Protein AF-A0A838DSL5-F1 (afdb_monomer_lite)

Sequence (353 aa):
MRLSRDEIRARLLTQAETVIDDILAWEAGQSKLSLVEAEDAALPVWHKFGEQTAQLLIDQREEQPVVELEPWDEARPPEVEADAAIEIIDLPQHSQSHTPALLSTLGTFFSPNWRTRRLVIAAGIVLLALLVVVASVPETRSRAACIFLPATPTPSDLQSTGSTQAISSVIVVEGTPAPGELPGVWTTANGTRVFLYGGTLAPAPHNCVAQSRLGTFDAPTFPAGIGKDPLWITGFSGSQAALISPGPHQRIEGYGWAFSITLVVKKGFPGPFFLTGMSQDASTLLWFDNLAPASGKTNTLVLDPNYTSIQPQKSDQQWQAWKVTVYVRSAGCYSLTANWPGGQWDAVFAAGS

Secondary structure (DSSP, 8-state):
-PPPHHHHHHHHHHHHHHHHHHHHHHHHT-S---HHHHHHHHHHHHHHHHHHHHHHHHHHHHTS-----------------S------------------TTSSTTTTS----HHHHHHHHHHHHHHHHHHHHHHH-HHHHHHHHHHHS--PPPPPP------------------PPPTTPPTTEEE-TTS-EEE---PPPPPPPS--TTPPBPBP-S-TTS--BEEETTEEEE--BTTBTEEE--S-PPEETTTEEEEEEEEEEETT--S-EEEEEEETTS--B-EEE-SSTTS-EESEEEE-TT-TTS--SEE-SSEEEEEEEEEESSSEEEEEEEEETTEEEEEEEEEE-

Foldseek 3Di:
DADDPVNLVVVLVVLVVVLVVQLVVVVVVDDDDDPVVSCVVSVVSVVVSVVVNVVVVVVNVVPPPPPPPPPPPPDDDDDDDDDDDPDDDDDDDDDDDDDPPPVVVVPPPDDDDPVVVVVVVVVVVVVVVVVVVCVVDPVNVVVVVVVPDPPDPDDDDDDDDDDDDDDDPPVPPPDPDDVPDDPQWDQPPVRDTDRQPQDAFAAWDPDADQFDFFDDDPDPPDDTADDDPFKTKDQADDRTGEFEDPDRAGADPPFGGKTKMKIKGWPPDQKKKKKAKAAPVRPGTKWKDELQPPPGIDRIHIDDVPDPRRAFPDDDPTIGMDMMIITDHHWHKMKMKMDIVPDIDIHIYTYTD

pLDDT: mean 78.5, std 18.9, range [34.22, 98.56]

Structure (mmCIF, N/CA/C/O backbone):
data_AF-A0A838DSL5-F1
#
_entry.id   AF-A0A838DSL5-F1
#
loop_
_atom_site.group_PDB
_atom_site.id
_atom_site.type_symbol
_atom_site.label_atom_id
_atom_site.label_alt_id
_atom_site.label_comp_id
_atom_site.label_asym_id
_atom_site.label_entity_id
_atom_site.label_seq_id
_atom_site.pdbx_PDB_ins_code
_atom_site.Cartn_x
_atom_site.Cartn_y
_atom_site.Cartn_z
_atom_site.occupancy
_atom_site.B_iso_or_equiv
_atom_site.auth_seq_id
_atom_site.auth_comp_id
_atom_site.auth_asym_id
_atom_site.auth_atom_id
_atom_site.pdbx_PDB_model_num
ATOM 1 N N . MET A 1 1 ? -40.038 27.862 5.489 1.00 68.88 1 MET A N 1
ATOM 2 C CA . MET A 1 1 ? -41.221 26.995 5.730 1.00 68.88 1 MET A CA 1
ATOM 3 C C . MET A 1 1 ? -40.717 25.599 5.441 1.00 68.88 1 MET A C 1
ATOM 5 O O . MET A 1 1 ? -40.312 25.369 4.309 1.00 68.88 1 MET A O 1
ATO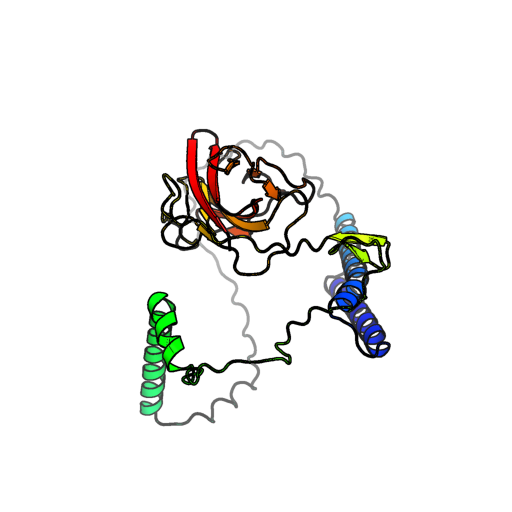M 9 N N . ARG A 1 2 ? -40.652 24.716 6.444 1.00 79.62 2 ARG A N 1
ATOM 10 C CA . ARG A 1 2 ? -39.971 23.429 6.267 1.00 79.62 2 ARG A CA 1
ATOM 11 C C . ARG A 1 2 ? -40.660 22.607 5.191 1.00 79.62 2 ARG A C 1
ATOM 13 O O . ARG A 1 2 ? -41.841 22.296 5.332 1.00 79.62 2 ARG A O 1
ATOM 20 N N . LEU A 1 3 ? -39.899 22.236 4.166 1.00 86.81 3 LEU A N 1
ATOM 21 C CA . LEU A 1 3 ? -40.341 21.245 3.197 1.00 86.81 3 LEU A CA 1
ATOM 22 C C . LEU A 1 3 ? -40.574 19.927 3.933 1.00 86.81 3 LEU A C 1
ATOM 24 O O . LEU A 1 3 ? -39.709 19.437 4.668 1.00 86.81 3 LEU A O 1
ATOM 28 N N . SER A 1 4 ? -41.760 19.368 3.747 1.00 91.94 4 SER A N 1
ATOM 29 C CA . SER A 1 4 ? -42.092 18.033 4.212 1.00 91.94 4 SER A CA 1
ATOM 30 C C . SER A 1 4 ? -41.183 17.003 3.542 1.00 91.94 4 SER A C 1
ATOM 32 O O . SER A 1 4 ? -40.666 17.194 2.438 1.00 91.94 4 SER A O 1
ATOM 34 N N . ARG A 1 5 ? -40.996 15.861 4.206 1.00 86.81 5 ARG A N 1
ATOM 35 C CA . ARG A 1 5 ? -40.211 14.745 3.665 1.00 86.81 5 ARG A CA 1
ATOM 36 C C . ARG A 1 5 ? -40.695 14.315 2.273 1.00 86.81 5 ARG A C 1
ATOM 38 O O . ARG A 1 5 ? -39.876 13.940 1.435 1.00 86.81 5 ARG A O 1
ATOM 45 N N . ASP A 1 6 ? -42.001 14.386 2.036 1.00 91.62 6 ASP A N 1
ATOM 46 C CA . ASP A 1 6 ? -42.604 14.012 0.760 1.00 91.62 6 ASP A CA 1
ATOM 47 C C . ASP A 1 6 ? -42.311 15.042 -0.338 1.00 91.62 6 ASP A C 1
ATOM 49 O O . ASP A 1 6 ? -42.008 14.650 -1.463 1.00 91.62 6 ASP A O 1
ATOM 53 N N . GLU A 1 7 ? -42.277 16.338 -0.015 1.00 90.62 7 GLU A N 1
ATOM 54 C CA . GLU A 1 7 ? -41.860 17.389 -0.955 1.00 90.62 7 GLU A CA 1
ATOM 55 C C . GLU A 1 7 ? -40.378 17.272 -1.328 1.00 90.62 7 GLU A C 1
ATOM 57 O O . GLU A 1 7 ? -40.023 17.414 -2.498 1.00 90.62 7 GLU A O 1
ATOM 62 N N . ILE A 1 8 ? -39.508 16.947 -0.364 1.00 84.38 8 ILE A N 1
ATOM 63 C CA . ILE A 1 8 ? -38.083 16.686 -0.633 1.00 84.38 8 ILE A CA 1
ATOM 64 C C . ILE A 1 8 ? -37.938 15.490 -1.573 1.00 84.38 8 ILE A C 1
ATOM 66 O O . ILE A 1 8 ? -37.210 15.553 -2.563 1.00 84.38 8 ILE A O 1
ATOM 70 N N . ARG A 1 9 ? -38.656 14.400 -1.282 1.00 88.31 9 ARG A N 1
ATOM 71 C CA . ARG A 1 9 ? -38.632 13.194 -2.109 1.00 88.31 9 ARG A CA 1
ATOM 72 C C . ARG A 1 9 ? -39.122 13.481 -3.526 1.00 88.31 9 ARG A C 1
ATOM 74 O O . ARG A 1 9 ? -38.470 13.053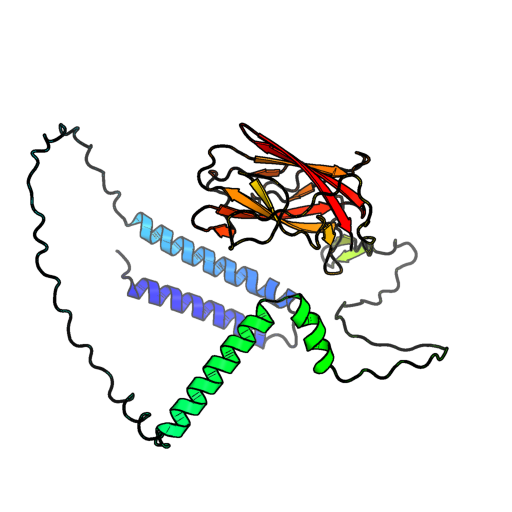 -4.472 1.00 88.31 9 ARG A O 1
ATOM 81 N N . ALA A 1 10 ? -40.234 14.199 -3.670 1.00 91.75 10 ALA A N 1
ATOM 82 C CA . ALA A 1 10 ? -40.772 14.575 -4.972 1.00 91.75 10 ALA A CA 1
ATOM 83 C C . ALA A 1 10 ? -39.764 15.418 -5.767 1.00 91.75 10 ALA A C 1
ATOM 85 O O . ALA A 1 10 ? -39.511 15.132 -6.932 1.00 91.75 10 ALA A O 1
ATOM 86 N N . ARG A 1 11 ? -39.111 16.388 -5.117 1.00 89.81 11 ARG A N 1
ATOM 87 C CA . ARG A 1 11 ? -38.129 17.268 -5.763 1.00 89.81 11 ARG A CA 1
ATOM 88 C C . ARG A 1 11 ? -36.881 16.521 -6.238 1.00 89.81 11 ARG A C 1
ATOM 90 O O . ARG A 1 11 ? -36.425 16.766 -7.351 1.00 89.81 11 ARG A O 1
ATOM 97 N N . LEU A 1 12 ? -36.370 15.587 -5.433 1.00 84.50 12 LEU A N 1
ATOM 98 C CA . LEU A 1 12 ? -35.243 14.730 -5.821 1.00 84.50 12 LEU A CA 1
ATOM 99 C C . LEU A 1 12 ? -35.604 13.801 -6.986 1.00 84.50 12 LEU A C 1
ATOM 101 O O . LEU A 1 12 ? -34.778 13.586 -7.869 1.00 84.50 12 LEU A O 1
ATOM 105 N N . LEU A 1 13 ? -36.831 13.272 -7.011 1.00 89.00 13 LEU A N 1
ATOM 106 C CA . LEU A 1 13 ? -37.300 12.432 -8.115 1.00 89.00 13 LEU A CA 1
ATOM 107 C C . LEU A 1 13 ? -37.406 13.225 -9.419 1.00 89.00 13 LEU A C 1
ATOM 109 O O . LEU A 1 13 ? -36.871 12.778 -10.425 1.00 89.00 13 LEU A O 1
ATOM 113 N N . THR A 1 14 ? -37.985 14.427 -9.393 1.00 91.75 14 THR A N 1
ATOM 114 C CA . THR A 1 14 ? -38.052 15.300 -10.578 1.00 91.75 14 THR A CA 1
ATOM 115 C C . THR A 1 14 ? -36.661 15.681 -11.097 1.00 91.75 14 THR A C 1
ATOM 117 O O . THR A 1 14 ? -36.434 15.727 -12.305 1.00 91.75 14 THR A O 1
ATOM 120 N N . GLN A 1 15 ? -35.698 15.927 -10.203 1.00 83.94 15 GLN A N 1
ATOM 121 C CA . GLN A 1 15 ? -34.306 16.174 -10.599 1.00 83.94 15 GLN A CA 1
ATOM 122 C C . GLN A 1 15 ? -33.655 14.944 -11.238 1.00 83.94 15 GLN A C 1
ATOM 124 O O . GLN A 1 15 ? -32.976 15.080 -12.253 1.00 83.94 15 GLN A O 1
ATOM 129 N N . ALA A 1 16 ? -33.877 13.754 -10.678 1.00 81.50 16 ALA A N 1
ATOM 130 C CA . ALA A 1 16 ? -33.369 12.511 -11.248 1.00 81.50 16 ALA A CA 1
ATOM 131 C C . ALA A 1 16 ? -33.991 12.217 -12.624 1.00 81.50 16 ALA A C 1
ATOM 133 O O . ALA A 1 16 ? -33.268 11.840 -13.540 1.00 81.50 16 ALA A O 1
ATOM 134 N N . GLU A 1 17 ? -35.295 12.448 -12.794 1.00 90.75 17 GLU A N 1
ATOM 135 C CA . GLU A 1 17 ? -35.983 12.335 -14.089 1.00 90.75 17 GLU A CA 1
ATOM 136 C C . GLU A 1 17 ? -35.376 13.280 -15.132 1.00 90.75 17 GLU A C 1
ATOM 138 O O . GLU A 1 17 ? -35.075 12.847 -16.236 1.00 90.75 17 GLU A O 1
ATOM 143 N N . THR A 1 18 ? -35.077 14.529 -14.757 1.00 86.62 18 THR A N 1
ATOM 144 C CA . THR A 1 18 ? -34.455 15.504 -15.673 1.00 86.62 18 THR A CA 1
ATOM 145 C C . THR A 1 18 ? -33.065 15.043 -16.130 1.00 86.62 18 THR A C 1
ATOM 147 O O . THR A 1 18 ? -32.724 15.154 -17.302 1.00 86.62 18 THR A O 1
ATOM 150 N N . VAL A 1 19 ? -32.265 14.484 -15.216 1.00 78.00 19 VAL A N 1
ATOM 151 C CA . VAL A 1 19 ? -30.946 13.906 -15.530 1.00 78.00 19 VAL A CA 1
ATOM 152 C C . VAL A 1 19 ? -31.067 12.711 -16.475 1.00 78.00 19 VAL A C 1
ATOM 154 O O . VAL A 1 19 ? -30.269 12.576 -17.400 1.00 78.00 19 VAL A O 1
ATOM 157 N N . ILE A 1 20 ? -32.057 11.846 -16.252 1.00 82.06 20 ILE A N 1
ATOM 158 C CA . ILE A 1 20 ? -32.324 10.693 -17.118 1.00 82.06 20 ILE A CA 1
ATOM 159 C C . ILE A 1 20 ? -32.733 11.166 -18.517 1.00 82.06 20 ILE A C 1
ATOM 161 O O . ILE A 1 20 ? -32.186 10.667 -19.498 1.00 82.06 20 ILE A O 1
ATOM 165 N N . ASP A 1 21 ? -33.624 12.152 -18.618 1.00 86.88 21 ASP A N 1
ATOM 166 C CA . ASP A 1 21 ? -34.065 12.712 -19.898 1.00 86.88 21 ASP A CA 1
ATOM 167 C C . ASP A 1 21 ? -32.914 13.383 -20.662 1.00 86.88 21 ASP A C 1
ATOM 169 O O . ASP A 1 21 ? -32.791 13.181 -21.870 1.00 86.88 21 ASP A O 1
ATOM 173 N N . ASP A 1 22 ? -32.028 14.112 -19.974 1.00 79.94 22 ASP A N 1
ATOM 174 C CA . ASP A 1 22 ? -30.832 14.717 -20.577 1.00 79.94 22 ASP A CA 1
ATOM 175 C C . ASP A 1 22 ? -29.887 13.644 -21.157 1.00 79.94 22 ASP A C 1
ATOM 177 O O . ASP A 1 22 ? -29.374 13.798 -22.269 1.00 79.94 22 ASP A O 1
ATOM 181 N N . ILE A 1 23 ? -29.688 12.527 -20.442 1.00 78.50 23 ILE A N 1
ATOM 182 C CA . ILE A 1 23 ? -28.868 11.394 -20.908 1.00 78.50 23 ILE A CA 1
ATOM 183 C C . ILE A 1 23 ? -29.517 10.715 -22.120 1.00 78.50 23 ILE A C 1
ATOM 185 O O . ILE A 1 23 ? -28.832 10.437 -23.105 1.00 78.50 23 ILE A O 1
ATOM 189 N N . LEU A 1 24 ? -30.830 10.474 -22.078 1.00 83.88 24 LEU A N 1
ATOM 190 C CA . LEU A 1 24 ? -31.568 9.834 -23.171 1.00 83.88 24 LEU A CA 1
ATOM 191 C C . LEU A 1 24 ? -31.624 10.720 -24.424 1.00 83.88 24 LEU A C 1
ATOM 193 O O . LEU A 1 24 ? -31.472 10.227 -25.542 1.00 83.88 24 LEU A O 1
ATOM 197 N N . ALA A 1 25 ? -31.810 12.032 -24.259 1.00 83.19 25 ALA A N 1
ATOM 198 C CA . ALA A 1 25 ? -31.784 12.994 -25.359 1.00 83.19 25 ALA A CA 1
ATOM 199 C C . ALA A 1 25 ? -30.395 13.074 -26.005 1.00 83.19 25 ALA A C 1
ATOM 201 O O . ALA A 1 25 ? -30.283 13.163 -27.231 1.00 83.19 25 ALA A O 1
ATOM 202 N N . TRP A 1 26 ? -29.338 13.007 -25.193 1.00 80.81 26 TRP A N 1
ATOM 203 C CA . TRP A 1 26 ? -27.964 12.932 -25.675 1.00 80.81 26 TRP A CA 1
ATOM 204 C C . TRP A 1 26 ? -27.687 11.626 -26.438 1.00 80.81 26 TRP A C 1
ATOM 206 O O . TRP A 1 26 ? -27.137 11.677 -27.541 1.00 80.81 26 TRP A O 1
ATOM 216 N N . GLU A 1 27 ? -28.127 10.474 -25.916 1.00 82.62 27 GLU A N 1
ATOM 217 C CA . GLU A 1 27 ? -27.977 9.161 -26.566 1.00 82.62 27 GLU A CA 1
ATOM 218 C C . GLU A 1 27 ? -28.685 9.120 -27.930 1.00 82.62 27 GLU A C 1
ATOM 220 O O . GLU A 1 27 ? -28.107 8.677 -28.925 1.00 82.62 27 GLU A O 1
ATOM 225 N N . ALA A 1 28 ? -29.908 9.651 -28.013 1.00 85.38 28 ALA A N 1
ATOM 226 C CA . ALA A 1 28 ? -30.695 9.680 -29.246 1.00 85.38 28 ALA A CA 1
ATOM 227 C C . ALA A 1 28 ? -30.042 10.501 -30.378 1.00 85.38 28 ALA A C 1
ATOM 229 O O . ALA A 1 28 ? -30.352 10.290 -31.553 1.00 85.38 28 ALA A O 1
ATOM 230 N N . GLY A 1 29 ? -29.143 11.431 -30.044 1.00 81.38 29 GLY A N 1
ATOM 231 C CA . GLY A 1 29 ? -28.447 12.288 -31.004 1.00 81.38 29 GLY A CA 1
ATOM 232 C C . GLY A 1 29 ? -27.171 11.692 -31.604 1.00 81.38 29 GLY A C 1
ATOM 233 O O . GLY A 1 29 ? -26.580 12.321 -32.483 1.00 81.38 29 GLY A O 1
ATOM 234 N N . GLN A 1 30 ? -26.707 10.523 -31.148 1.00 81.31 30 GLN A N 1
ATOM 235 C CA . GLN A 1 30 ? -25.354 10.042 -31.443 1.00 81.31 30 GLN A CA 1
ATOM 236 C C . GLN A 1 30 ? -25.338 8.600 -31.973 1.00 81.31 30 GLN A C 1
ATOM 238 O O . GLN A 1 30 ? -25.887 7.679 -31.381 1.00 81.31 30 GLN A O 1
ATOM 243 N N . SER A 1 31 ? -24.670 8.372 -33.110 1.00 65.12 31 SER A N 1
ATOM 244 C CA . SER A 1 31 ? -24.758 7.101 -33.851 1.00 65.12 31 SER A CA 1
ATOM 245 C C . SER A 1 31 ? -23.784 5.993 -33.416 1.00 65.12 31 SER A C 1
ATOM 247 O O . SER A 1 31 ? -23.852 4.901 -33.980 1.00 65.12 31 SER A O 1
ATOM 249 N N . LYS A 1 32 ? -22.878 6.245 -32.461 1.00 63.78 32 LYS A N 1
ATOM 250 C CA . LYS A 1 32 ? -22.029 5.263 -31.745 1.00 63.78 32 LYS A CA 1
ATOM 251 C C . LYS A 1 32 ? -20.979 6.029 -30.941 1.00 63.78 32 LYS A C 1
ATOM 253 O O . LYS A 1 32 ? -20.077 6.597 -31.548 1.00 63.78 32 LYS A O 1
ATOM 258 N N . LEU A 1 33 ? -21.070 6.006 -29.615 1.00 68.50 33 LEU A N 1
ATOM 259 C CA . LEU A 1 33 ? -20.023 6.541 -28.743 1.00 68.50 33 LEU A CA 1
ATOM 260 C C . LEU A 1 33 ? -19.170 5.437 -28.142 1.00 68.50 33 LEU A C 1
ATOM 262 O O . LEU A 1 33 ? -19.638 4.326 -27.876 1.00 68.50 33 LEU A O 1
ATOM 266 N N . SER A 1 34 ? -17.906 5.773 -27.914 1.00 78.62 34 SER A N 1
ATOM 267 C CA . SER A 1 34 ? -17.039 4.996 -27.041 1.00 78.62 34 SER A CA 1
ATOM 268 C C . SER A 1 34 ? -17.436 5.200 -25.572 1.00 78.62 34 SER A C 1
ATOM 270 O O . SER A 1 34 ? -17.996 6.228 -25.198 1.00 78.62 34 SER A O 1
ATOM 272 N N . LEU A 1 35 ? -17.129 4.217 -24.720 1.00 71.75 35 LEU A N 1
ATOM 273 C CA . LEU A 1 35 ? -17.419 4.274 -23.280 1.00 71.75 35 LEU A CA 1
ATOM 274 C C . LEU A 1 35 ? -16.835 5.534 -22.613 1.00 71.75 35 LEU A C 1
ATOM 276 O O . LEU A 1 35 ? -17.476 6.119 -21.751 1.00 71.75 35 LEU A O 1
ATOM 280 N N . VAL A 1 36 ? -15.650 5.966 -23.052 1.00 72.88 36 VAL A N 1
ATOM 281 C CA . VAL A 1 36 ? -14.949 7.137 -22.501 1.00 72.88 36 VAL A CA 1
ATOM 282 C C . VAL A 1 36 ? -15.708 8.429 -22.798 1.00 72.88 36 VAL A C 1
ATOM 284 O O . VAL A 1 36 ? -15.878 9.260 -21.917 1.00 72.88 36 VAL A O 1
ATOM 287 N N . GLU A 1 37 ? -16.228 8.585 -24.014 1.00 74.75 37 GLU A N 1
ATOM 288 C CA . GLU A 1 37 ? -17.005 9.774 -24.374 1.00 74.75 37 GLU A CA 1
ATOM 289 C C . GLU A 1 37 ? -18.374 9.799 -23.675 1.00 74.75 37 GLU A C 1
ATOM 291 O O . GLU A 1 37 ? -18.901 10.872 -23.390 1.00 74.75 37 GLU A O 1
ATOM 296 N N . ALA A 1 38 ? -18.939 8.626 -23.362 1.00 72.75 38 ALA A N 1
ATOM 297 C CA . ALA A 1 38 ? -20.142 8.526 -22.539 1.00 72.75 38 ALA A CA 1
ATOM 298 C C . ALA A 1 38 ? -19.881 8.907 -21.076 1.00 72.75 38 ALA A C 1
ATOM 300 O O . ALA A 1 38 ? -20.696 9.604 -20.474 1.00 72.75 38 ALA A O 1
ATOM 301 N N . GLU A 1 39 ? -18.741 8.504 -20.512 1.00 76.94 39 GLU A N 1
ATOM 302 C CA . GLU A 1 39 ? -18.329 8.925 -19.169 1.00 76.94 39 GLU A CA 1
ATOM 303 C C . GLU A 1 39 ? -18.078 10.438 -19.105 1.00 76.94 39 GLU A C 1
ATOM 305 O O . GLU A 1 39 ? -18.619 11.105 -18.219 1.00 76.94 39 GLU A O 1
ATOM 310 N N . ASP A 1 40 ? -17.354 10.996 -20.079 1.00 80.56 40 ASP A N 1
ATOM 311 C CA . ASP A 1 40 ? -17.085 12.437 -20.167 1.00 80.56 40 ASP A CA 1
ATOM 312 C C . ASP A 1 40 ? -18.369 13.261 -20.353 1.00 80.56 40 ASP A C 1
ATOM 314 O O . ASP A 1 40 ? -18.487 14.354 -19.799 1.00 80.56 40 ASP A O 1
ATOM 318 N N . ALA A 1 41 ? -19.360 12.743 -21.086 1.00 74.50 41 ALA A N 1
ATOM 319 C CA . ALA A 1 41 ? -20.655 13.403 -21.252 1.00 74.50 41 ALA A CA 1
ATOM 320 C C . ALA A 1 41 ? -21.554 13.290 -20.009 1.00 74.50 41 ALA A C 1
ATOM 322 O O . ALA A 1 41 ? -22.318 14.211 -19.715 1.00 74.50 41 ALA A O 1
ATOM 323 N N . ALA A 1 42 ? -21.462 12.190 -19.255 1.00 78.12 42 ALA A N 1
ATOM 324 C CA . ALA A 1 42 ? -22.252 11.984 -18.044 1.00 78.12 42 ALA A CA 1
ATOM 325 C C . ALA A 1 42 ? -21.717 12.791 -16.848 1.00 78.12 42 ALA A C 1
ATOM 327 O O . ALA A 1 42 ? -22.498 13.234 -16.001 1.00 78.12 42 ALA A O 1
ATOM 328 N N . LEU A 1 43 ? -20.399 13.005 -16.762 1.00 83.62 43 LEU A N 1
ATOM 329 C CA . LEU A 1 43 ? -19.743 13.643 -15.613 1.00 83.62 43 LEU A CA 1
ATOM 330 C C . LEU A 1 43 ? -20.331 15.024 -15.232 1.00 83.62 43 LEU A C 1
ATOM 332 O O . LEU A 1 43 ? -20.613 15.238 -14.048 1.00 83.62 43 LEU A O 1
ATOM 336 N N . PRO A 1 44 ? -20.578 15.960 -16.175 1.00 81.94 44 PRO A N 1
ATOM 337 C CA . PRO A 1 44 ? -21.151 17.270 -15.858 1.00 81.94 44 PRO A CA 1
ATOM 338 C C . PRO A 1 44 ? -22.584 17.173 -15.322 1.00 81.94 44 PRO A C 1
ATOM 340 O O . PRO A 1 44 ? -22.973 17.945 -14.443 1.00 81.94 44 PRO A O 1
ATOM 343 N N . VAL A 1 45 ? -23.361 16.208 -15.824 1.00 78.25 45 VAL A N 1
ATOM 344 C CA . VAL A 1 45 ? -24.747 15.969 -15.401 1.00 78.25 45 VAL A CA 1
ATOM 345 C C . VAL A 1 45 ? -24.775 15.473 -13.953 1.00 78.25 45 VAL A C 1
ATOM 347 O O . VAL A 1 45 ? -25.516 16.008 -13.125 1.00 78.25 45 VAL A O 1
ATOM 350 N N . TRP A 1 46 ? -23.892 14.530 -13.610 1.00 82.12 46 TRP A N 1
ATOM 351 C CA . TRP A 1 46 ? -23.723 14.050 -12.236 1.00 82.12 46 TRP A CA 1
ATOM 352 C C . TRP A 1 46 ? -23.262 15.149 -11.278 1.00 82.12 46 TRP A C 1
ATOM 354 O O . TRP A 1 46 ? -23.792 15.255 -10.170 1.00 82.12 46 TRP A O 1
ATOM 364 N N . HIS A 1 47 ? -22.318 15.995 -11.699 1.00 84.69 47 HIS A N 1
ATOM 365 C CA . HIS A 1 47 ? -21.843 17.111 -10.880 1.00 84.69 47 HIS A CA 1
ATOM 366 C C . HIS A 1 47 ? -22.981 18.085 -10.550 1.00 84.69 47 HIS A C 1
ATOM 368 O O . HIS A 1 47 ? -23.180 18.442 -9.389 1.00 84.69 47 HIS A O 1
ATOM 374 N N . LYS A 1 48 ? -23.783 18.451 -11.557 1.00 83.44 48 LYS A N 1
ATOM 375 C CA . LYS A 1 48 ? -24.944 19.334 -11.392 1.00 83.44 48 LYS A CA 1
ATOM 376 C C . LYS A 1 48 ? -25.989 18.740 -10.443 1.00 83.44 48 LYS A C 1
ATOM 378 O O . LYS A 1 48 ? -26.521 19.456 -9.598 1.00 83.44 48 LYS A O 1
ATOM 383 N N . PHE A 1 49 ? -26.263 17.438 -10.541 1.00 85.12 49 PHE A N 1
ATOM 384 C CA . PHE A 1 49 ? -27.173 16.747 -9.623 1.00 85.12 49 PHE A CA 1
ATOM 385 C C . PHE A 1 49 ? -26.655 16.749 -8.175 1.00 85.12 49 PHE A C 1
ATOM 387 O O . PHE A 1 49 ? -27.408 17.032 -7.237 1.00 85.12 49 PHE A O 1
ATOM 394 N N . GLY A 1 50 ? -25.359 16.479 -7.989 1.00 83.62 50 GLY A N 1
ATOM 395 C CA . GLY A 1 50 ? -24.709 16.507 -6.679 1.00 83.62 50 GLY A CA 1
ATOM 396 C C . GLY A 1 50 ? -24.763 17.888 -6.025 1.00 83.62 50 GLY A C 1
ATOM 397 O O . GLY A 1 50 ? -25.145 17.999 -4.861 1.00 83.62 50 GLY A O 1
ATOM 398 N N . GLU A 1 51 ? -24.459 18.942 -6.784 1.00 89.06 51 GLU A N 1
ATOM 399 C CA . GLU A 1 51 ? -24.503 20.333 -6.319 1.00 89.06 51 GLU A CA 1
ATOM 400 C C . GLU A 1 51 ? -25.916 20.746 -5.883 1.00 89.06 51 GLU A C 1
ATOM 402 O O . GLU A 1 51 ? -26.105 21.281 -4.790 1.00 89.06 51 GLU A O 1
ATOM 407 N N . GLN A 1 52 ? -26.935 20.418 -6.681 1.00 86.50 52 GLN A N 1
ATOM 408 C CA . GLN A 1 52 ? -28.328 20.725 -6.343 1.00 86.50 52 GLN A CA 1
ATOM 409 C C . GLN A 1 52 ? -28.822 19.966 -5.105 1.00 86.50 52 GLN A C 1
ATOM 411 O O . GLN A 1 52 ? -29.558 20.525 -4.290 1.00 86.50 52 GLN A O 1
ATOM 416 N N . THR A 1 53 ? -28.405 18.709 -4.943 1.00 85.56 53 THR A N 1
ATOM 417 C CA . THR A 1 53 ? -28.735 17.908 -3.755 1.00 85.56 53 THR A CA 1
ATOM 418 C C . THR A 1 53 ? -28.064 18.483 -2.509 1.00 85.56 53 THR A C 1
ATOM 420 O O . THR A 1 53 ? -28.699 18.598 -1.461 1.00 85.56 53 THR A O 1
ATOM 423 N N . ALA A 1 54 ? -26.794 18.884 -2.617 1.00 85.06 54 ALA A N 1
ATOM 424 C CA . ALA A 1 54 ? -26.060 19.511 -1.524 1.00 85.06 54 ALA A CA 1
ATOM 425 C C . ALA A 1 54 ? -26.709 20.833 -1.093 1.00 85.06 54 ALA A C 1
ATOM 427 O O . ALA A 1 54 ? -26.918 21.038 0.102 1.00 85.06 54 ALA A O 1
ATOM 428 N N . GLN A 1 55 ? -27.106 21.682 -2.047 1.00 89.44 55 GLN A N 1
ATOM 429 C CA . GLN A 1 55 ? -27.794 22.938 -1.744 1.00 89.44 55 GLN A CA 1
ATOM 430 C C . GLN A 1 55 ? -29.120 22.697 -1.012 1.00 89.44 55 GLN A C 1
ATOM 432 O O . GLN A 1 55 ? -29.386 23.340 -0.003 1.00 89.44 55 GLN A O 1
ATOM 437 N N . LEU A 1 56 ? -29.911 21.708 -1.445 1.00 87.62 56 LEU A N 1
ATOM 438 C CA . LEU A 1 56 ? -31.170 21.357 -0.780 1.00 87.62 56 LEU A CA 1
ATOM 439 C C . LEU A 1 56 ? -30.957 20.944 0.687 1.00 87.62 56 LEU A C 1
ATOM 441 O O . LEU A 1 56 ? -31.772 21.272 1.550 1.00 87.62 56 LEU A O 1
ATOM 445 N N . LEU A 1 57 ? -29.863 20.237 0.983 1.00 83.38 57 LEU A N 1
ATOM 446 C CA . LEU A 1 57 ? -29.507 19.841 2.348 1.00 83.38 57 LEU A CA 1
ATOM 447 C C . LEU A 1 57 ? -28.995 21.015 3.195 1.00 83.38 57 LEU A C 1
ATOM 449 O O . LEU A 1 57 ? -29.250 21.045 4.399 1.00 83.38 57 LEU A O 1
ATOM 453 N N . ILE A 1 58 ? -28.292 21.974 2.588 1.00 86.50 58 ILE A N 1
ATOM 454 C CA . ILE A 1 58 ? -27.855 23.206 3.260 1.00 86.50 58 ILE A CA 1
ATOM 455 C C . ILE A 1 58 ? -29.075 24.051 3.636 1.00 86.50 58 ILE A C 1
ATOM 457 O O . ILE A 1 58 ? -29.228 24.390 4.809 1.00 86.50 58 ILE A O 1
ATOM 461 N N . ASP A 1 59 ? -29.989 24.278 2.691 1.00 86.50 59 ASP A N 1
ATOM 462 C CA . ASP A 1 59 ? -31.221 25.045 2.916 1.00 86.50 59 ASP A CA 1
ATOM 463 C C . ASP A 1 59 ? -32.079 24.413 4.035 1.00 86.50 59 ASP A C 1
ATOM 465 O O . ASP A 1 59 ? -32.665 25.107 4.864 1.00 86.50 59 ASP A O 1
ATOM 469 N N . GLN A 1 60 ? -32.109 23.076 4.123 1.00 83.62 60 GLN A N 1
ATOM 470 C CA . GLN A 1 60 ? -32.766 22.343 5.217 1.00 83.62 60 GLN A CA 1
ATOM 471 C C . GLN A 1 60 ? -32.105 22.566 6.583 1.00 83.62 60 GLN A C 1
ATOM 473 O O . GLN A 1 60 ? -32.787 22.550 7.613 1.00 83.62 60 GLN A O 1
ATOM 478 N N . ARG A 1 61 ? -30.778 22.718 6.611 1.00 82.88 61 ARG A N 1
ATOM 479 C CA . ARG A 1 61 ? -30.004 22.864 7.846 1.00 82.88 61 ARG A CA 1
ATOM 480 C C . ARG A 1 61 ? -30.128 24.268 8.428 1.00 82.88 61 ARG A C 1
ATOM 482 O O . ARG A 1 61 ? -30.218 24.390 9.645 1.00 82.88 61 ARG A O 1
ATOM 489 N N . GLU A 1 62 ? -30.171 25.299 7.589 1.00 81.38 62 GLU A N 1
ATOM 490 C CA . GLU A 1 62 ? -30.326 26.692 8.036 1.00 81.38 62 GLU A CA 1
ATOM 491 C C . GLU A 1 62 ? -31.703 26.967 8.669 1.00 81.38 62 GLU A C 1
ATOM 493 O O . GLU A 1 62 ? -31.827 27.831 9.532 1.00 81.38 62 GLU A O 1
ATOM 498 N N . GLU A 1 63 ? -32.732 26.181 8.330 1.00 75.00 63 GLU A N 1
ATOM 499 C CA . GLU A 1 63 ? -34.058 26.257 8.966 1.00 75.00 63 GLU A CA 1
ATOM 500 C C . GLU A 1 63 ? -34.185 25.445 10.277 1.00 75.00 63 GLU A C 1
ATOM 502 O O . GLU A 1 63 ? -35.266 25.382 10.892 1.00 75.00 63 GLU A O 1
ATOM 507 N N . GLN A 1 64 ? -33.116 24.788 10.736 1.00 65.00 64 GLN A N 1
ATOM 508 C CA . GLN A 1 64 ? -33.079 24.271 12.100 1.00 65.00 64 GLN A CA 1
ATOM 509 C C . GLN A 1 64 ? -32.671 25.416 13.028 1.00 65.00 64 GLN A C 1
ATOM 511 O O . GLN A 1 64 ? -31.539 25.889 12.923 1.00 65.00 64 GLN A O 1
ATOM 516 N N . PRO A 1 65 ? -33.560 25.883 13.932 1.00 63.72 65 PRO A N 1
ATOM 517 C CA . PRO A 1 65 ? -33.132 26.820 14.951 1.00 63.72 65 PRO A CA 1
ATOM 518 C C . PRO A 1 65 ? -31.984 26.146 15.687 1.00 63.72 65 PRO A C 1
ATOM 520 O O . PRO A 1 65 ? -32.108 24.986 16.096 1.00 63.72 65 PRO A O 1
ATOM 523 N N . VAL A 1 66 ? -30.860 26.854 15.788 1.00 64.19 66 VAL A N 1
ATOM 524 C CA . VAL A 1 66 ? -29.785 26.480 16.698 1.00 64.19 66 VAL A CA 1
ATOM 525 C C . VAL A 1 66 ? -30.479 26.270 18.031 1.00 64.19 66 VAL A C 1
ATOM 527 O O . VAL A 1 66 ? -31.043 27.213 18.583 1.00 64.19 66 VAL A O 1
ATOM 530 N N . VAL A 1 67 ? -30.553 25.015 18.474 1.00 64.56 67 VAL A N 1
ATOM 531 C CA . VAL A 1 67 ? -30.985 24.704 19.829 1.00 64.56 67 VAL A CA 1
ATOM 532 C C . VAL A 1 67 ? -29.935 25.386 20.681 1.00 64.56 67 VAL A C 1
ATOM 534 O O . VAL A 1 67 ? -28.803 24.911 20.763 1.00 64.56 67 VAL A O 1
ATOM 537 N N . GLU A 1 68 ? -30.276 26.575 21.171 1.00 59.31 68 GLU A N 1
ATOM 538 C CA . GLU A 1 68 ? -29.514 27.291 22.172 1.00 59.31 68 GLU A CA 1
ATOM 539 C C . GLU A 1 68 ? -29.470 26.328 23.348 1.00 59.31 68 GLU A C 1
ATOM 541 O O . GLU A 1 68 ? -30.465 26.105 24.036 1.00 59.31 68 GLU A O 1
ATOM 546 N N . LEU A 1 69 ? -28.358 25.596 23.429 1.00 58.69 69 LEU A N 1
ATOM 547 C CA . LEU A 1 69 ? -28.090 24.687 24.519 1.00 58.69 69 LEU A CA 1
ATOM 548 C C . LEU A 1 69 ? -28.121 25.574 25.750 1.00 58.69 69 LEU A C 1
ATOM 550 O O . LEU A 1 69 ? -27.222 26.403 25.918 1.00 58.69 69 LEU A O 1
ATOM 554 N N . GLU A 1 70 ? -29.185 25.449 26.548 1.00 62.19 70 GLU A N 1
ATOM 555 C CA . GLU A 1 70 ? -29.226 26.111 27.839 1.00 62.19 70 GLU A CA 1
ATOM 556 C C . GLU A 1 70 ? -27.904 25.801 28.553 1.00 62.19 70 GLU A C 1
ATOM 558 O O . GLU A 1 70 ? -27.418 24.661 28.467 1.00 62.19 70 GLU A O 1
ATOM 563 N N . PRO A 1 71 ? -27.277 26.815 29.178 1.00 60.41 71 PRO A N 1
ATOM 564 C CA . PRO A 1 71 ? -26.054 26.628 29.932 1.00 60.41 71 PRO A CA 1
ATOM 565 C C . PRO A 1 71 ? -26.252 25.429 30.845 1.00 60.41 71 PRO A C 1
ATOM 567 O O . PRO A 1 71 ? -27.218 25.384 31.603 1.00 60.41 71 PRO A O 1
ATOM 570 N N . TRP A 1 72 ? -25.381 24.432 30.711 1.00 57.91 72 TRP A N 1
ATOM 571 C CA . TRP A 1 72 ? -25.389 23.278 31.591 1.00 57.91 72 TRP A CA 1
ATOM 572 C C . TRP A 1 72 ? -25.101 23.789 32.998 1.00 57.91 72 TRP A C 1
ATOM 574 O O . TRP A 1 72 ? -23.942 23.965 33.371 1.00 57.91 72 TRP A O 1
ATOM 584 N N . ASP A 1 73 ? -26.160 24.082 33.750 1.00 54.16 73 ASP A N 1
ATOM 585 C CA . ASP A 1 73 ? -26.064 24.321 35.175 1.00 54.16 73 ASP A CA 1
ATOM 586 C C . ASP A 1 73 ? -25.442 23.067 35.773 1.00 54.16 73 ASP A C 1
ATOM 588 O O . ASP A 1 73 ? -25.927 21.945 35.602 1.00 54.16 73 ASP A O 1
ATOM 592 N N . GLU A 1 74 ? -24.304 23.287 36.416 1.00 58.38 74 GLU A N 1
ATOM 593 C CA . GLU A 1 74 ? -23.426 22.305 37.025 1.00 58.38 74 GLU A CA 1
ATOM 594 C C . GLU A 1 74 ? -24.146 21.679 38.231 1.00 58.38 74 GLU A C 1
ATOM 596 O O . GLU A 1 74 ? -23.898 21.973 39.402 1.00 58.38 74 GLU A O 1
ATOM 601 N N . ALA A 1 75 ? -25.144 20.851 37.931 1.00 56.41 75 ALA A N 1
ATOM 602 C CA . ALA A 1 75 ? -25.964 20.165 38.901 1.00 56.41 75 ALA A CA 1
ATOM 603 C C . ALA A 1 75 ? -25.152 19.012 39.488 1.00 56.41 75 ALA A C 1
ATOM 605 O O . ALA A 1 75 ? -24.972 17.954 38.887 1.00 56.41 75 ALA A O 1
ATOM 606 N N . ARG A 1 76 ? -24.632 19.302 40.683 1.00 57.56 76 ARG A N 1
ATOM 607 C CA . ARG A 1 76 ? -24.343 18.412 41.814 1.00 57.56 76 ARG A CA 1
ATOM 608 C C . ARG A 1 76 ? -24.636 16.921 41.526 1.00 57.56 76 ARG A C 1
ATOM 610 O O . ARG A 1 76 ? -25.795 16.583 41.282 1.00 57.56 76 ARG A O 1
ATOM 617 N N . PRO A 1 77 ? -23.635 16.024 41.618 1.00 54.78 77 PRO A N 1
ATOM 618 C CA . PRO A 1 77 ? -23.848 14.601 41.379 1.00 54.78 77 PRO A CA 1
ATOM 619 C C . PRO A 1 77 ? -24.920 14.066 42.343 1.00 54.78 77 PRO A C 1
ATOM 621 O O . PRO A 1 77 ? -24.800 14.298 43.550 1.00 54.78 77 PRO A O 1
ATOM 624 N N . PRO A 1 78 ? -25.972 13.390 41.847 1.00 53.97 78 PRO A N 1
ATOM 625 C CA . PRO A 1 78 ? -26.930 12.735 42.719 1.00 53.97 78 PRO A CA 1
ATOM 626 C C . PRO A 1 78 ? -26.230 11.584 43.448 1.00 53.97 78 PRO A C 1
ATOM 628 O O . PRO A 1 78 ? -25.576 10.745 42.826 1.00 53.97 78 PRO A O 1
ATOM 631 N N . GLU A 1 79 ? -26.356 11.566 44.775 1.00 58.00 79 GLU A N 1
ATOM 632 C CA . GLU A 1 79 ? -26.073 10.388 45.589 1.00 58.00 79 GLU A CA 1
ATOM 633 C C . GLU A 1 79 ? -26.913 9.225 45.055 1.00 58.00 79 GLU A C 1
ATOM 635 O O . GLU A 1 79 ? -28.143 9.263 45.054 1.00 58.00 79 GLU A O 1
ATOM 640 N N . VAL A 1 80 ? -26.225 8.211 44.538 1.00 51.78 80 VAL A N 1
ATOM 641 C CA . VAL A 1 80 ? -26.837 6.980 44.051 1.00 51.78 80 VAL A CA 1
ATOM 642 C C . VAL A 1 80 ? -27.132 6.110 45.269 1.00 51.78 80 VAL A C 1
ATOM 644 O O . VAL A 1 80 ? -26.271 5.355 45.723 1.00 51.78 80 VAL A O 1
ATOM 647 N N . GLU A 1 81 ? -28.344 6.225 45.811 1.00 50.91 81 GLU A N 1
ATOM 648 C CA . GLU A 1 81 ? -28.926 5.146 46.606 1.00 50.91 81 GLU A CA 1
ATOM 649 C C . GLU A 1 81 ? -29.206 3.962 45.675 1.00 50.91 81 GLU A C 1
ATOM 651 O O . GLU A 1 81 ? -29.944 4.049 44.690 1.00 50.91 81 GLU A O 1
ATOM 656 N N . ALA A 1 82 ? -28.533 2.855 45.974 1.00 57.50 82 ALA A N 1
ATOM 657 C CA . ALA A 1 82 ? -28.821 1.554 45.413 1.00 57.50 82 ALA A CA 1
ATOM 658 C C . ALA A 1 82 ? -30.213 1.120 45.879 1.00 57.50 82 ALA A C 1
ATOM 660 O O . ALA A 1 82 ? -30.433 1.015 47.080 1.00 57.50 82 ALA A O 1
ATOM 661 N N . ASP A 1 83 ? -31.127 0.936 44.925 1.00 58.25 83 ASP A N 1
ATOM 662 C CA . ASP A 1 83 ? -32.176 -0.095 44.886 1.00 58.25 83 ASP A CA 1
ATOM 663 C C . ASP A 1 83 ? -33.355 0.404 44.042 1.00 58.25 83 ASP A C 1
ATOM 665 O O . ASP A 1 83 ? -34.349 0.930 44.535 1.00 58.25 83 ASP A O 1
ATOM 669 N N . ALA A 1 84 ? -33.264 0.208 42.728 1.00 50.22 84 ALA A N 1
ATOM 670 C CA . ALA A 1 84 ? -34.427 0.283 41.856 1.00 50.22 84 ALA A CA 1
ATOM 671 C C . ALA A 1 84 ? -34.412 -0.921 40.916 1.00 50.22 84 ALA A C 1
ATOM 673 O O . ALA A 1 84 ? -33.684 -0.969 39.923 1.00 50.22 84 ALA A O 1
ATOM 674 N N . ALA A 1 85 ? -35.216 -1.922 41.268 1.00 49.56 85 ALA A N 1
ATOM 675 C CA . ALA A 1 85 ? -35.623 -2.978 40.364 1.00 49.56 85 ALA A CA 1
ATOM 676 C C . ALA A 1 85 ? -36.339 -2.337 39.165 1.00 49.56 85 ALA A C 1
ATOM 678 O O . ALA A 1 85 ? -37.421 -1.770 39.300 1.00 49.56 85 ALA A O 1
ATOM 679 N N . ILE A 1 86 ? -35.704 -2.396 37.996 1.00 47.72 86 ILE A N 1
ATOM 680 C CA . ILE A 1 86 ? -36.296 -1.961 36.732 1.00 47.72 86 ILE A CA 1
ATOM 681 C C . ILE A 1 86 ? -37.333 -3.016 36.335 1.00 47.72 86 ILE A C 1
ATOM 683 O O . ILE A 1 86 ? -36.998 -4.074 35.802 1.00 47.72 86 ILE A O 1
ATOM 687 N N . GLU A 1 87 ? -38.595 -2.733 36.638 1.00 44.88 87 GLU A N 1
ATOM 688 C CA . GLU A 1 87 ? -39.749 -3.473 36.139 1.00 44.88 87 GLU A CA 1
ATOM 689 C C . GLU A 1 87 ? -40.032 -3.005 34.700 1.00 44.88 87 GLU A C 1
ATOM 691 O O . GLU A 1 87 ? -40.352 -1.844 34.444 1.00 44.88 87 GLU A O 1
ATOM 696 N N . ILE A 1 88 ? -39.816 -3.902 33.735 1.00 42.53 88 ILE A N 1
ATOM 697 C CA . ILE A 1 88 ? -40.004 -3.649 32.302 1.00 42.53 88 ILE A CA 1
ATOM 698 C C . ILE A 1 88 ? -41.511 -3.673 32.015 1.00 42.53 88 ILE A C 1
ATOM 700 O O . ILE A 1 88 ? -42.104 -4.743 31.889 1.00 42.53 88 ILE A O 1
ATOM 704 N N . ILE A 1 89 ? -42.121 -2.491 31.929 1.00 47.34 89 ILE A N 1
ATOM 705 C CA . ILE A 1 89 ? -43.535 -2.303 31.582 1.00 47.34 89 ILE A CA 1
ATOM 706 C C . ILE A 1 89 ? -43.705 -2.215 30.056 1.00 47.34 89 ILE A C 1
ATOM 708 O O . ILE A 1 89 ? -43.066 -1.405 29.388 1.00 47.34 89 ILE A O 1
ATOM 712 N N . ASP A 1 90 ? -44.593 -3.079 29.559 1.00 47.28 90 ASP A N 1
ATOM 713 C CA . ASP A 1 90 ? -45.408 -3.029 28.338 1.00 47.28 90 ASP A CA 1
ATOM 714 C C . ASP A 1 90 ? -44.800 -2.505 27.024 1.00 47.28 90 ASP A C 1
ATOM 716 O O . ASP A 1 90 ? -44.757 -1.313 26.717 1.00 47.28 90 ASP A O 1
ATOM 720 N N . LEU A 1 91 ? -44.495 -3.465 26.146 1.00 50.41 91 LEU A N 1
ATOM 721 C CA . LEU A 1 91 ? -44.376 -3.257 24.704 1.00 50.41 91 LEU A CA 1
ATOM 722 C C . LEU A 1 91 ? -45.776 -3.091 24.076 1.00 50.41 91 LEU A C 1
ATOM 724 O O . LEU A 1 91 ? -46.634 -3.957 24.273 1.00 50.41 91 LEU A O 1
ATOM 728 N N . PRO A 1 92 ? -46.025 -2.054 23.255 1.00 50.94 92 PRO A N 1
ATOM 729 C CA . PRO A 1 92 ? -47.290 -1.920 22.544 1.00 50.94 92 PRO A CA 1
ATOM 730 C C . PRO A 1 92 ? -47.463 -3.040 21.507 1.00 50.94 92 PRO A C 1
ATOM 732 O O . PRO A 1 92 ? -46.614 -3.256 20.639 1.00 50.94 92 PRO A O 1
ATOM 735 N N . GLN A 1 93 ? -48.605 -3.730 21.572 1.00 47.19 93 GLN A N 1
ATOM 736 C CA . GLN A 1 93 ? -49.066 -4.667 20.548 1.00 47.19 93 GLN A CA 1
ATOM 737 C C . GLN A 1 93 ? -49.327 -3.913 19.237 1.00 47.19 93 GLN A C 1
ATOM 739 O O . GLN A 1 93 ? -50.362 -3.269 19.060 1.00 47.19 93 GLN A O 1
ATOM 744 N N . HIS A 1 94 ? -48.379 -3.985 18.303 1.00 41.88 94 HIS A N 1
ATOM 745 C CA . HIS A 1 94 ? -48.559 -3.447 16.961 1.00 41.88 94 HIS A CA 1
ATOM 746 C C . HIS A 1 94 ? -49.399 -4.409 16.108 1.00 41.88 94 HIS A C 1
ATOM 748 O O . HIS A 1 94 ? -48.965 -5.497 15.732 1.00 41.88 94 HIS A O 1
ATOM 754 N N . SER A 1 95 ? -50.650 -3.991 15.915 1.00 41.03 95 SER A N 1
ATOM 755 C CA . SER A 1 95 ? -51.481 -4.110 14.712 1.00 41.03 95 SER A CA 1
ATOM 756 C C . SER A 1 95 ? -51.116 -5.188 13.682 1.00 41.03 95 SER A C 1
ATOM 758 O O . SER A 1 95 ? -50.109 -5.144 12.979 1.00 41.03 95 SER A O 1
ATOM 760 N N . GLN A 1 96 ? -52.076 -6.100 13.522 1.00 45.66 96 GLN A N 1
ATOM 761 C CA . GLN A 1 96 ? -52.238 -7.031 12.413 1.00 45.66 96 GLN A CA 1
ATOM 762 C C . GLN A 1 96 ? -51.996 -6.344 11.060 1.00 45.66 96 GLN A C 1
ATOM 764 O O . GLN A 1 96 ? -52.784 -5.512 10.612 1.00 45.66 96 GLN A O 1
ATOM 769 N N . SER A 1 97 ? -50.912 -6.725 10.389 1.00 42.12 97 SER A N 1
ATOM 770 C CA . SER A 1 97 ? -50.698 -6.405 8.987 1.00 42.12 97 SER A CA 1
ATOM 771 C C . SER A 1 97 ? -51.582 -7.313 8.132 1.00 42.12 97 SER A C 1
ATOM 773 O O . SER A 1 97 ? -51.489 -8.542 8.162 1.00 42.12 97 SER A O 1
ATOM 775 N N . HIS A 1 98 ? -52.475 -6.689 7.367 1.00 42.44 98 HIS A N 1
ATOM 776 C CA . HIS A 1 98 ? -53.231 -7.345 6.312 1.00 42.44 98 HIS A CA 1
ATOM 777 C C . HIS A 1 98 ? -52.250 -7.943 5.301 1.00 42.44 98 HIS A C 1
ATOM 779 O O . HIS A 1 98 ? -51.606 -7.232 4.531 1.00 42.44 98 HIS A O 1
ATOM 785 N N . THR A 1 99 ? -52.127 -9.266 5.317 1.00 46.53 99 THR A N 1
ATOM 786 C CA . THR A 1 99 ? -51.428 -10.005 4.272 1.00 46.53 99 THR A CA 1
ATOM 787 C C . THR A 1 99 ? -52.303 -9.994 3.014 1.00 46.53 99 THR A C 1
ATOM 789 O O . THR A 1 99 ? -53.472 -10.382 3.074 1.00 46.53 99 THR A O 1
ATOM 792 N N . PRO A 1 100 ? -51.794 -9.524 1.862 1.00 52.12 100 PRO A N 1
ATOM 793 C CA . PRO A 1 100 ? -52.561 -9.538 0.627 1.00 52.12 100 PRO A CA 1
ATOM 794 C C . PRO A 1 100 ? -52.799 -10.985 0.182 1.00 52.12 100 PRO A C 1
ATOM 796 O O . PRO A 1 100 ? -51.869 -11.787 0.075 1.00 52.12 100 PRO A O 1
ATOM 799 N N . ALA A 1 101 ? -54.058 -11.301 -0.127 1.00 51.97 101 ALA A N 1
ATOM 800 C CA . ALA A 1 101 ? -54.564 -12.613 -0.542 1.00 51.97 101 ALA A CA 1
ATOM 801 C C . ALA A 1 101 ? -53.966 -13.168 -1.860 1.00 51.97 101 ALA A C 1
ATOM 803 O O . ALA A 1 101 ? -54.435 -14.180 -2.371 1.00 51.97 101 ALA A O 1
ATOM 804 N N . LEU A 1 102 ? -52.926 -12.539 -2.412 1.00 50.06 102 LEU A N 1
ATOM 805 C CA . LEU A 1 102 ? -52.255 -12.953 -3.647 1.00 50.06 102 LEU A CA 1
ATOM 806 C C . LEU A 1 102 ? -51.105 -13.951 -3.436 1.00 50.06 102 LEU A C 1
ATOM 808 O O . LEU A 1 102 ? -50.599 -14.497 -4.411 1.00 50.06 102 LEU A O 1
ATOM 812 N N . LEU A 1 103 ? -50.707 -14.238 -2.190 1.00 47.75 103 LEU A N 1
ATOM 813 C CA . LEU A 1 103 ? -49.664 -15.235 -1.897 1.00 47.75 103 LEU A CA 1
ATOM 814 C C . LEU A 1 103 ? -50.197 -16.657 -1.641 1.00 47.75 103 LEU A C 1
ATOM 816 O O . LEU A 1 103 ? -49.407 -17.598 -1.589 1.00 47.75 103 LEU A O 1
ATOM 820 N N . SER A 1 104 ? -51.514 -16.858 -1.524 1.00 49.62 104 SER A N 1
ATOM 821 C CA . SER A 1 104 ? -52.098 -18.192 -1.297 1.00 49.62 104 SER A CA 1
ATOM 822 C C . SER A 1 104 ? -52.325 -18.999 -2.584 1.00 49.62 104 SER A C 1
ATOM 824 O O . SER A 1 104 ? -52.422 -20.224 -2.528 1.00 49.62 104 SER A O 1
ATOM 826 N N . THR A 1 105 ? -52.338 -18.359 -3.756 1.00 51.19 105 THR A N 1
ATOM 827 C CA . THR A 1 105 ? -52.594 -19.012 -5.055 1.00 51.19 105 THR A CA 1
ATOM 828 C C . THR A 1 105 ? -51.368 -19.660 -5.703 1.00 51.19 105 THR A C 1
ATOM 830 O O . THR A 1 105 ? -51.522 -20.442 -6.636 1.00 51.19 105 THR A O 1
ATOM 833 N N . LEU A 1 106 ? -50.159 -19.430 -5.182 1.00 51.25 106 LEU A N 1
ATOM 834 C CA . LEU A 1 106 ? -48.939 -20.132 -5.618 1.00 51.25 106 LEU A CA 1
ATOM 835 C C . LEU A 1 106 ? -48.675 -21.438 -4.842 1.00 51.25 106 LEU A C 1
ATOM 837 O O . LEU A 1 106 ? -47.792 -22.210 -5.213 1.00 51.25 106 LEU A O 1
ATOM 841 N N . GLY A 1 107 ? -49.452 -21.722 -3.789 1.00 50.38 107 GLY A N 1
ATOM 842 C CA . GLY A 1 107 ? -49.271 -22.898 -2.930 1.00 50.38 107 GLY A CA 1
ATOM 843 C C . GLY A 1 107 ? -49.829 -24.216 -3.481 1.00 50.38 107 GLY A C 1
ATOM 844 O O . GLY A 1 107 ? -49.513 -25.277 -2.947 1.00 50.38 107 GLY A O 1
ATOM 845 N N . THR A 1 108 ? -50.638 -24.189 -4.543 1.00 51.66 108 THR A N 1
ATOM 846 C CA . THR A 1 108 ? -51.362 -25.379 -5.034 1.00 51.66 108 THR A CA 1
ATOM 847 C C . THR A 1 108 ? -50.656 -26.135 -6.160 1.00 51.66 108 THR A C 1
ATOM 849 O O . THR A 1 108 ? -51.035 -27.266 -6.453 1.00 51.66 108 THR A O 1
ATOM 852 N N . PHE A 1 109 ? -49.584 -25.588 -6.742 1.00 50.22 109 PHE A N 1
ATOM 853 C CA . PHE A 1 109 ? -48.841 -26.252 -7.825 1.00 50.22 109 PHE A CA 1
ATOM 854 C C . PHE A 1 109 ? -47.734 -27.212 -7.357 1.00 50.22 109 PHE A C 1
ATOM 856 O O . PHE A 1 109 ? -47.109 -27.875 -8.181 1.00 50.22 109 PHE A O 1
ATOM 863 N N . PHE A 1 110 ? -47.514 -27.361 -6.046 1.00 51.62 110 PHE A N 1
ATOM 864 C CA . PHE A 1 110 ? -46.460 -28.226 -5.504 1.00 51.62 110 PHE A CA 1
ATOM 865 C C . PHE A 1 110 ? -47.021 -29.357 -4.635 1.00 51.62 110 PHE A C 1
ATOM 867 O O . PHE A 1 110 ? -46.699 -29.481 -3.455 1.00 51.62 110 PHE A O 1
ATOM 874 N N . SER A 1 111 ? -47.815 -30.232 -5.255 1.00 56.16 111 SER A N 1
ATOM 875 C CA . SER A 1 111 ? -48.099 -31.573 -4.733 1.00 56.16 111 SER A CA 1
ATOM 876 C C . SER A 1 111 ? -47.288 -32.641 -5.483 1.00 56.16 111 SER A C 1
ATOM 878 O O . SER A 1 111 ? -47.778 -33.246 -6.437 1.00 56.16 111 SER A O 1
ATOM 880 N N . PRO A 1 112 ? -46.037 -32.901 -5.061 1.00 57.22 112 PRO A N 1
ATOM 881 C CA . PRO A 1 112 ? -45.432 -34.208 -5.261 1.00 57.22 112 PRO A CA 1
ATOM 882 C C . PRO A 1 112 ? -45.011 -34.836 -3.924 1.00 57.22 112 PRO A C 1
ATOM 884 O O . PRO A 1 112 ? -44.545 -34.167 -3.002 1.00 57.22 112 PRO A O 1
ATOM 887 N N . ASN A 1 113 ? -45.195 -36.156 -3.847 1.00 69.69 113 ASN A N 1
ATOM 888 C CA . ASN A 1 113 ? -44.909 -37.053 -2.724 1.00 69.69 113 ASN A CA 1
ATOM 889 C C . ASN A 1 113 ? -43.824 -36.549 -1.753 1.00 69.69 113 ASN A C 1
ATOM 891 O O . ASN A 1 113 ? -42.650 -36.468 -2.096 1.00 69.69 113 ASN A O 1
ATOM 895 N N . TRP A 1 114 ? -44.192 -36.324 -0.489 1.00 72.75 114 TRP A N 1
ATOM 896 C CA . TRP A 1 114 ? -43.318 -35.860 0.606 1.00 72.75 114 TRP A CA 1
ATOM 897 C C . TRP A 1 114 ? -41.944 -36.563 0.694 1.00 72.75 114 TRP A C 1
ATOM 899 O O . TRP A 1 114 ? -40.951 -35.974 1.127 1.00 72.75 114 TRP A O 1
ATOM 909 N N . ARG A 1 115 ? -41.866 -37.823 0.250 1.00 76.94 115 ARG A N 1
ATOM 910 C CA . ARG A 1 115 ? -40.624 -38.606 0.189 1.00 76.94 115 ARG A CA 1
ATOM 911 C C . ARG A 1 115 ? -39.632 -38.100 -0.867 1.00 76.94 115 ARG A C 1
ATOM 913 O O . ARG A 1 115 ? -38.440 -38.060 -0.576 1.00 76.94 115 ARG A O 1
ATOM 920 N N . THR A 1 116 ? -40.083 -37.666 -2.046 1.00 82.25 116 THR A N 1
ATOM 921 C CA . THR A 1 116 ? -39.184 -37.127 -3.084 1.00 82.25 116 THR A CA 1
ATOM 922 C C . THR A 1 116 ? -38.653 -35.754 -2.690 1.00 82.25 116 THR A C 1
ATOM 924 O O . THR A 1 116 ? -37.472 -35.483 -2.880 1.00 82.25 116 THR A O 1
ATOM 927 N N . ARG A 1 117 ? -39.466 -34.924 -2.021 1.00 78.94 117 ARG A N 1
ATOM 928 C CA . ARG A 1 117 ? -39.025 -33.616 -1.508 1.00 78.94 117 ARG A CA 1
ATOM 929 C C . ARG A 1 117 ? -37.876 -33.737 -0.504 1.00 78.94 117 ARG A C 1
ATOM 931 O O . ARG A 1 117 ? -36.919 -32.975 -0.586 1.00 78.94 117 ARG A O 1
ATOM 938 N N . ARG A 1 118 ? -37.927 -34.717 0.407 1.00 87.81 118 ARG A N 1
ATOM 939 C CA . ARG A 1 118 ? -36.825 -34.967 1.356 1.00 87.81 118 ARG A CA 1
ATOM 940 C C . ARG A 1 118 ? -35.537 -35.398 0.655 1.00 87.81 118 ARG A C 1
ATOM 942 O O . ARG A 1 118 ? -34.471 -34.938 1.047 1.00 87.81 118 ARG A O 1
ATOM 949 N N . LEU A 1 119 ? -35.638 -36.223 -0.388 1.00 91.00 119 LEU A N 1
ATOM 950 C CA . LEU A 1 119 ? -34.475 -36.642 -1.175 1.00 91.00 119 LEU A CA 1
ATOM 951 C C . LEU A 1 119 ? -33.857 -35.479 -1.956 1.00 91.00 119 LEU A C 1
ATOM 953 O O . LEU A 1 119 ? -32.642 -35.330 -1.937 1.00 91.00 119 LEU A O 1
ATOM 957 N N . VAL A 1 120 ? -34.673 -34.623 -2.578 1.00 86.56 120 VAL A N 1
ATOM 958 C CA . VAL A 1 120 ? -34.179 -33.449 -3.319 1.00 86.56 120 VAL A CA 1
ATOM 959 C C . VAL A 1 120 ? -33.507 -32.444 -2.382 1.00 86.56 120 VAL A C 1
ATOM 961 O O . VAL A 1 120 ? -32.432 -31.946 -2.699 1.00 86.56 120 VAL A O 1
ATOM 964 N N . ILE A 1 121 ? -3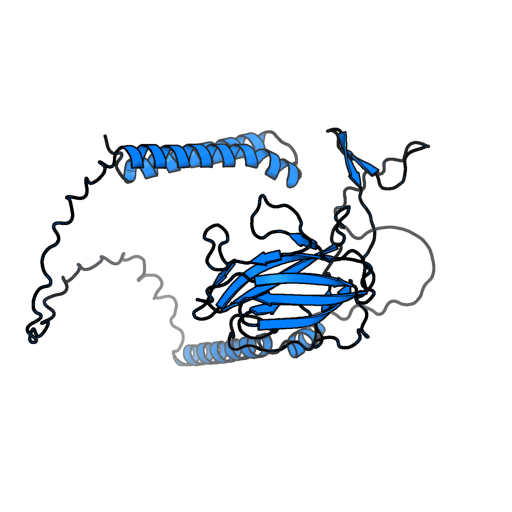4.087 -32.183 -1.205 1.00 88.75 121 ILE A N 1
ATOM 965 C CA . ILE A 1 121 ? -33.482 -31.282 -0.212 1.00 88.75 121 ILE A CA 1
ATOM 966 C C . ILE A 1 121 ? -32.162 -31.861 0.310 1.00 88.75 121 ILE A C 1
ATOM 968 O O . ILE A 1 121 ? -31.167 -31.144 0.361 1.00 88.75 121 ILE A O 1
ATOM 972 N N . ALA A 1 122 ? -32.120 -33.153 0.650 1.00 94.12 122 ALA A N 1
ATOM 973 C CA . ALA A 1 122 ? -30.892 -33.798 1.111 1.00 94.12 122 ALA A CA 1
ATOM 974 C C . ALA A 1 122 ? -29.799 -33.781 0.030 1.00 94.12 122 ALA A C 1
ATOM 976 O O . ALA A 1 122 ? -28.664 -33.411 0.319 1.00 94.12 122 ALA A O 1
ATOM 977 N N . ALA A 1 123 ? -30.144 -34.103 -1.221 1.00 94.12 123 ALA A N 1
ATOM 978 C CA . ALA A 1 123 ? -29.216 -34.036 -2.347 1.00 94.12 123 ALA A CA 1
ATOM 979 C C . ALA A 1 123 ? -28.708 -32.605 -2.588 1.00 94.12 123 ALA A C 1
ATOM 981 O O . ALA A 1 123 ? -27.517 -32.413 -2.818 1.00 94.12 123 ALA A O 1
ATOM 982 N N . GLY A 1 124 ? -29.582 -31.599 -2.470 1.00 94.31 124 GLY A N 1
ATOM 983 C CA . GLY A 1 124 ? -29.213 -30.189 -2.587 1.00 94.31 124 GLY A CA 1
ATOM 984 C C . GLY A 1 124 ? -28.253 -29.730 -1.489 1.00 94.31 124 GLY A C 1
ATOM 985 O O . GLY A 1 124 ? -27.257 -29.079 -1.789 1.00 94.31 124 GLY A O 1
ATOM 986 N N . ILE A 1 125 ? -28.496 -30.118 -0.233 1.00 94.31 125 ILE A N 1
ATOM 987 C CA . ILE A 1 125 ? -27.603 -29.796 0.893 1.00 94.31 125 ILE A CA 1
ATOM 988 C C . ILE A 1 125 ? -26.236 -30.463 0.707 1.00 94.31 125 ILE A C 1
ATOM 990 O O . ILE A 1 125 ? -25.212 -29.809 0.897 1.00 94.31 125 ILE A O 1
ATOM 994 N N . VAL A 1 126 ? -26.205 -31.734 0.292 1.00 95.69 126 VAL A N 1
ATOM 995 C CA . VAL A 1 126 ? -24.949 -32.452 0.019 1.00 95.69 126 VAL A CA 1
ATOM 996 C C . VAL A 1 126 ? -24.181 -31.789 -1.124 1.00 95.69 126 VAL A C 1
ATOM 998 O O . VAL A 1 126 ? -22.987 -31.544 -0.980 1.00 95.69 126 VAL A O 1
ATOM 1001 N N . LEU A 1 127 ? -24.852 -31.435 -2.225 1.00 95.44 127 LEU A N 1
ATOM 1002 C CA . LEU A 1 127 ? -24.233 -30.741 -3.358 1.00 95.44 127 LEU A CA 1
ATOM 1003 C C . LEU A 1 127 ? -23.656 -29.380 -2.942 1.00 95.44 127 LEU A C 1
ATOM 1005 O O . LEU A 1 127 ? -22.540 -29.037 -3.327 1.00 95.44 127 LEU A O 1
ATOM 1009 N N . LEU A 1 128 ? -24.393 -28.618 -2.131 1.00 94.12 128 LEU A N 1
ATOM 1010 C CA . LEU A 1 128 ? -23.981 -27.291 -1.680 1.00 94.12 128 LEU A CA 1
ATOM 1011 C C . LEU A 1 128 ? -22.797 -27.366 -0.708 1.00 94.12 128 LEU A C 1
ATOM 1013 O O . LEU A 1 128 ? -21.849 -26.598 -0.845 1.00 94.12 128 LEU A O 1
ATOM 1017 N N . ALA A 1 129 ? -22.790 -28.339 0.207 1.00 94.06 129 ALA A N 1
ATOM 1018 C CA . ALA A 1 129 ? -21.636 -28.611 1.063 1.00 94.06 129 ALA A CA 1
ATOM 1019 C C . ALA A 1 129 ? -20.396 -28.994 0.238 1.00 94.06 129 ALA A C 1
ATOM 1021 O O . ALA A 1 129 ? -19.297 -28.511 0.507 1.00 94.06 129 ALA A O 1
ATOM 1022 N N . LEU A 1 130 ? -20.573 -29.803 -0.810 1.00 90.38 130 LEU A N 1
ATOM 1023 C CA . LEU A 1 130 ? -19.488 -30.222 -1.698 1.00 90.38 130 LEU A CA 1
ATOM 1024 C C . LEU A 1 130 ? -18.928 -29.036 -2.501 1.00 90.38 130 LEU A C 1
ATOM 1026 O O . LEU A 1 130 ? -17.712 -28.894 -2.610 1.00 90.38 130 LEU A O 1
ATOM 1030 N N . LEU A 1 131 ? -19.790 -28.127 -2.971 1.00 88.62 131 LEU A N 1
ATOM 1031 C CA . LEU A 1 131 ? -19.376 -26.874 -3.614 1.00 88.62 131 LEU A CA 1
ATOM 1032 C C . LEU A 1 131 ? -18.593 -25.962 -2.666 1.00 88.62 131 LEU A C 1
ATOM 1034 O O . LEU A 1 131 ? -17.598 -25.379 -3.085 1.00 88.62 131 LEU A O 1
ATOM 1038 N N . VAL A 1 132 ? -18.990 -25.862 -1.393 1.00 91.31 132 VAL A N 1
ATOM 1039 C CA . VAL A 1 132 ? -18.253 -25.075 -0.389 1.00 91.31 132 VAL A CA 1
ATOM 1040 C C . VAL A 1 132 ? -16.867 -25.670 -0.127 1.00 91.31 132 VAL A C 1
ATOM 1042 O O . VAL A 1 132 ? -15.898 -24.918 -0.061 1.00 91.31 132 VAL A O 1
ATOM 1045 N N . VAL A 1 133 ? -16.744 -27.000 -0.046 1.00 86.44 133 VAL A N 1
ATOM 1046 C CA . VAL A 1 133 ? -15.447 -27.683 0.129 1.00 86.44 133 VAL A CA 1
ATOM 1047 C C . VAL A 1 133 ? -14.541 -27.503 -1.095 1.00 86.44 133 VAL A C 1
ATOM 1049 O O . VAL A 1 133 ? -13.364 -27.187 -0.951 1.00 86.44 133 VAL A O 1
ATOM 1052 N N . VAL A 1 134 ? -15.074 -27.636 -2.313 1.00 78.62 134 VAL A N 1
ATOM 1053 C CA . VAL A 1 134 ? -14.301 -27.380 -3.547 1.00 78.62 134 VAL A CA 1
ATOM 1054 C C . VAL A 1 134 ? -13.922 -25.899 -3.661 1.00 78.62 134 VAL A C 1
ATOM 1056 O O . VAL A 1 134 ? -12.837 -25.553 -4.131 1.00 78.62 134 VAL A O 1
ATOM 1059 N N . ALA A 1 135 ? -14.782 -24.996 -3.189 1.00 76.38 135 ALA A N 1
ATOM 1060 C CA . ALA A 1 135 ? -14.486 -23.575 -3.157 1.00 76.38 135 ALA A CA 1
ATOM 1061 C C . ALA A 1 135 ? -13.405 -23.223 -2.120 1.00 76.38 135 ALA A C 1
ATOM 1063 O O . ALA A 1 135 ? -12.623 -22.312 -2.379 1.00 76.38 135 ALA A O 1
ATOM 1064 N N . SER A 1 136 ? -13.323 -23.901 -0.978 1.00 83.00 136 SER A N 1
ATOM 1065 C CA . SER A 1 136 ? -12.382 -23.541 0.091 1.00 83.00 136 SER A CA 1
ATOM 1066 C C . SER A 1 136 ? -10.961 -24.076 -0.109 1.00 83.00 136 SER A C 1
ATOM 1068 O O . SER A 1 136 ? -10.046 -23.578 0.543 1.00 83.00 136 SER A O 1
ATOM 1070 N N . VAL A 1 137 ? -10.741 -25.024 -1.028 1.00 84.81 137 VAL A N 1
ATOM 1071 C CA . VAL A 1 137 ? -9.409 -25.594 -1.302 1.00 84.81 137 VAL A CA 1
ATOM 1072 C C . VAL A 1 137 ? -8.840 -25.042 -2.622 1.00 84.81 137 VAL A C 1
ATOM 1074 O O . VAL A 1 137 ? -9.163 -25.567 -3.695 1.00 84.81 137 VAL A O 1
ATOM 1077 N N . PRO A 1 138 ? -7.970 -24.009 -2.589 1.00 72.38 138 PRO A N 1
ATOM 1078 C CA . PRO A 1 138 ? -7.459 -23.344 -3.795 1.00 72.38 138 PRO A CA 1
ATOM 1079 C C . PRO A 1 138 ? -6.702 -24.285 -4.749 1.00 72.38 138 PRO A C 1
ATOM 1081 O O . PRO A 1 138 ? -6.765 -24.098 -5.962 1.00 72.38 138 PRO A O 1
ATOM 1084 N N . GLU A 1 139 ? -6.074 -25.346 -4.236 1.00 70.88 139 GLU A N 1
ATOM 1085 C CA . GLU A 1 139 ? -5.360 -26.347 -5.046 1.00 70.88 139 GLU A CA 1
ATOM 1086 C C . GLU A 1 139 ? -6.280 -27.272 -5.862 1.00 70.88 139 GLU A C 1
ATOM 1088 O O . GLU A 1 139 ? -5.858 -27.830 -6.875 1.00 70.88 139 GLU A O 1
ATOM 1093 N N . THR A 1 140 ? -7.549 -27.439 -5.468 1.00 64.69 140 THR A N 1
ATOM 1094 C CA . THR A 1 140 ? -8.501 -28.270 -6.232 1.00 64.69 140 THR A CA 1
ATOM 1095 C C . THR A 1 140 ? -9.142 -27.506 -7.386 1.00 64.69 140 THR A C 1
ATOM 1097 O O . THR A 1 140 ? -9.455 -28.104 -8.416 1.00 64.69 140 THR A O 1
ATOM 1100 N N . ARG A 1 141 ? -9.260 -26.175 -7.266 1.00 62.38 141 ARG A N 1
ATOM 1101 C CA . ARG A 1 141 ? -9.818 -25.305 -8.313 1.00 62.38 141 ARG A CA 1
ATOM 1102 C C . ARG A 1 141 ? -8.984 -25.337 -9.596 1.00 62.38 141 ARG A C 1
ATOM 1104 O O . ARG A 1 141 ? -9.555 -25.396 -10.681 1.00 62.38 141 ARG A O 1
ATOM 1111 N N . SER A 1 142 ? -7.655 -25.365 -9.483 1.00 65.38 142 SER A N 1
ATOM 1112 C CA . SER A 1 142 ? -6.757 -25.440 -10.645 1.00 65.38 142 SER A CA 1
ATOM 1113 C C . SER A 1 142 ? -6.828 -26.792 -11.362 1.00 65.38 142 SER A C 1
ATOM 1115 O O . SER A 1 142 ? -6.732 -26.836 -12.583 1.00 65.38 142 SER A O 1
ATOM 1117 N N . ARG A 1 143 ? -7.066 -27.894 -10.636 1.00 68.19 143 ARG A N 1
ATOM 1118 C CA . ARG A 1 143 ? -7.203 -29.238 -11.230 1.00 68.19 143 ARG A CA 1
ATOM 1119 C C . ARG A 1 143 ? -8.592 -29.509 -11.808 1.00 68.19 143 ARG A C 1
ATOM 1121 O O . ARG A 1 143 ? -8.692 -30.148 -12.851 1.00 68.19 143 ARG A O 1
ATOM 1128 N N . ALA A 1 144 ? -9.655 -29.019 -11.168 1.00 66.00 144 ALA A N 1
ATOM 1129 C CA . ALA A 1 144 ? -11.025 -29.182 -11.659 1.00 66.00 144 ALA A CA 1
ATOM 1130 C C . ALA A 1 144 ? -11.281 -28.372 -12.942 1.00 66.00 144 ALA A C 1
ATOM 1132 O O . ALA A 1 144 ? -12.003 -28.839 -13.822 1.00 66.00 144 ALA A O 1
ATOM 1133 N N . ALA A 1 145 ? -10.635 -27.209 -13.094 1.00 67.38 145 ALA A N 1
ATOM 1134 C CA . ALA A 1 145 ? -10.699 -26.417 -14.322 1.00 67.38 145 ALA A CA 1
ATOM 1135 C C . ALA A 1 145 ? -10.192 -27.188 -15.558 1.00 67.38 145 ALA A C 1
ATOM 1137 O O . ALA A 1 145 ? -10.729 -27.010 -16.647 1.00 67.38 145 ALA A O 1
ATOM 1138 N N . CYS A 1 146 ? -9.236 -28.110 -15.393 1.00 65.19 146 CYS A N 1
ATOM 1139 C CA . CYS A 1 146 ? -8.713 -28.922 -16.496 1.00 65.19 146 CYS A CA 1
ATOM 1140 C C . CYS A 1 146 ? -9.697 -29.982 -17.021 1.00 65.19 146 CYS A C 1
ATOM 1142 O O . CYS A 1 146 ? -9.496 -30.481 -18.121 1.00 65.19 146 CYS A O 1
ATOM 1144 N N . ILE A 1 147 ? -10.742 -30.345 -16.265 1.00 71.88 147 ILE A N 1
ATOM 1145 C CA . ILE A 1 147 ? -11.718 -31.373 -16.681 1.00 71.88 147 ILE A CA 1
ATOM 1146 C C . ILE A 1 147 ? -12.818 -30.770 -17.569 1.00 71.88 147 ILE A C 1
ATOM 1148 O O . ILE A 1 147 ? -13.355 -31.452 -18.438 1.00 71.88 147 ILE A O 1
ATOM 1152 N N . PHE A 1 148 ? -13.148 -29.491 -17.365 1.00 69.38 148 PHE A N 1
ATOM 1153 C CA . PHE A 1 148 ? -14.210 -28.800 -18.106 1.00 69.38 148 PHE A CA 1
ATOM 1154 C C . PHE A 1 148 ? -13.708 -28.013 -19.319 1.00 69.38 148 PHE A C 1
ATOM 1156 O O . PHE A 1 148 ? -14.518 -27.536 -20.113 1.00 69.38 148 PHE A O 1
ATOM 1163 N N . LEU A 1 149 ? -12.391 -27.890 -19.485 1.00 61.16 149 LEU A N 1
ATOM 1164 C CA . LEU A 1 149 ? -11.807 -27.341 -20.698 1.00 61.16 149 LEU A CA 1
ATOM 1165 C C . LEU A 1 149 ? -11.666 -28.476 -21.725 1.00 61.16 149 LEU A C 1
ATOM 1167 O O . LEU A 1 149 ? -10.981 -29.461 -21.441 1.00 61.16 149 LEU A O 1
ATOM 1171 N N . PRO A 1 150 ? -12.311 -28.384 -22.904 1.00 57.41 150 PRO A N 1
ATOM 1172 C CA . PRO A 1 150 ? -12.085 -29.347 -23.972 1.00 57.41 150 PRO A CA 1
ATOM 1173 C C . PRO A 1 150 ? -10.593 -29.373 -24.308 1.00 57.41 150 PRO A C 1
ATOM 1175 O O . PRO A 1 150 ? -9.964 -28.319 -24.396 1.00 57.41 150 PRO A O 1
ATOM 1178 N N . ALA A 1 151 ? -10.032 -30.576 -24.460 1.00 46.44 151 ALA A N 1
ATOM 1179 C CA . ALA A 1 151 ? -8.626 -30.770 -24.786 1.00 46.44 151 ALA A CA 1
ATOM 1180 C C . ALA A 1 151 ? -8.277 -29.973 -26.050 1.00 46.44 151 ALA A C 1
ATOM 1182 O O . ALA A 1 151 ? -8.676 -30.336 -27.157 1.00 46.44 151 ALA A O 1
ATOM 1183 N N . THR A 1 152 ? -7.562 -28.864 -25.873 1.00 50.41 152 THR A N 1
ATOM 1184 C CA . THR A 1 152 ? -7.055 -28.066 -26.982 1.00 50.41 152 THR A CA 1
ATOM 1185 C C . THR A 1 152 ? -6.115 -28.958 -27.793 1.00 50.41 152 THR A C 1
ATOM 1187 O O . THR A 1 152 ? -5.190 -29.532 -27.207 1.00 50.41 152 THR A O 1
ATOM 1190 N N . PRO A 1 153 ? -6.342 -29.139 -29.106 1.00 45.50 153 PRO A N 1
ATOM 1191 C CA . PRO A 1 153 ? -5.478 -29.973 -29.925 1.00 45.50 153 PRO A CA 1
ATOM 1192 C C . PRO A 1 153 ? -4.045 -29.441 -29.864 1.00 45.50 153 PRO A C 1
ATOM 1194 O O . PRO A 1 153 ? -3.794 -28.245 -30.015 1.00 45.50 153 PRO A O 1
ATOM 1197 N N . THR A 1 154 ? -3.118 -30.353 -29.592 1.00 46.22 154 THR A N 1
ATOM 1198 C CA . THR A 1 154 ? -1.676 -30.117 -29.541 1.00 46.22 154 THR A CA 1
ATOM 1199 C C . THR A 1 154 ? -1.221 -29.458 -30.849 1.00 46.22 154 THR A C 1
ATOM 1201 O O . THR A 1 154 ? -1.483 -30.027 -31.912 1.00 46.22 154 THR A O 1
ATOM 1204 N N . PRO A 1 155 ? -0.565 -28.283 -30.828 1.00 40.34 155 PRO A N 1
ATOM 1205 C CA . PRO A 1 155 ? -0.105 -27.659 -32.057 1.00 40.34 155 PRO A CA 1
ATOM 1206 C C . PRO A 1 155 ? 1.064 -28.472 -32.613 1.00 40.34 155 PRO A C 1
ATOM 1208 O O . PRO A 1 155 ? 2.083 -28.665 -31.952 1.00 40.34 155 PRO A O 1
ATOM 1211 N N . SER A 1 156 ? 0.884 -28.983 -33.828 1.00 41.88 156 SER A N 1
ATOM 1212 C CA . SER A 1 156 ? 1.979 -29.479 -34.651 1.00 41.88 156 SER A CA 1
ATOM 1213 C C . SER A 1 156 ? 2.865 -28.305 -35.062 1.00 41.88 156 SER A C 1
ATOM 1215 O O . SER A 1 156 ? 2.361 -27.280 -35.520 1.00 41.88 156 SER A O 1
ATOM 1217 N N . ASP A 1 157 ? 4.175 -28.482 -34.908 1.00 44.25 157 ASP A N 1
ATOM 1218 C CA . ASP A 1 157 ? 5.196 -27.624 -35.498 1.00 44.25 157 ASP A CA 1
ATOM 1219 C C . ASP A 1 157 ? 4.941 -27.458 -36.997 1.00 44.25 157 ASP A C 1
ATOM 1221 O O . ASP A 1 157 ? 4.988 -28.437 -37.742 1.00 44.25 157 ASP A O 1
ATOM 1225 N N . LEU A 1 158 ? 4.716 -26.223 -37.449 1.00 39.03 158 LEU A N 1
ATOM 1226 C CA . LEU A 1 158 ? 4.915 -25.844 -38.842 1.00 39.03 158 LEU A CA 1
ATOM 1227 C C . LEU A 1 158 ? 5.275 -24.360 -38.951 1.00 39.03 158 LEU A C 1
ATOM 1229 O O . LEU A 1 158 ? 4.617 -23.470 -38.417 1.00 39.03 158 LEU A O 1
ATOM 1233 N N . GLN A 1 159 ? 6.380 -24.145 -39.654 1.00 43.84 159 GLN A N 1
ATOM 1234 C CA . GLN A 1 159 ? 6.922 -22.865 -40.070 1.00 43.84 159 GLN A CA 1
ATOM 1235 C C . GLN A 1 159 ? 5.922 -22.047 -40.902 1.00 43.84 159 GLN A C 1
ATOM 1237 O O . GLN A 1 159 ? 5.145 -22.592 -41.681 1.00 43.84 159 GLN A O 1
ATOM 1242 N N . SER A 1 160 ? 6.145 -20.731 -40.863 1.00 36.81 160 SER A N 1
ATOM 1243 C CA . SER A 1 160 ? 5.894 -19.764 -41.938 1.00 36.81 160 SER A CA 1
ATOM 1244 C C . SER A 1 160 ? 4.621 -18.909 -41.866 1.00 36.81 160 SER A C 1
ATOM 1246 O O . SER A 1 160 ? 3.503 -19.355 -42.081 1.00 36.81 160 SER A O 1
ATOM 1248 N N . THR A 1 161 ? 4.907 -17.607 -41.725 1.00 41.34 161 THR A N 1
ATOM 1249 C CA . THR A 1 161 ? 4.288 -16.449 -42.397 1.00 41.34 161 THR A CA 1
ATOM 1250 C C . THR A 1 161 ? 2.801 -16.156 -42.196 1.00 41.34 161 THR A C 1
ATOM 1252 O O . THR A 1 161 ? 1.961 -16.649 -42.933 1.00 41.34 161 THR A O 1
ATOM 1255 N N . GLY A 1 162 ? 2.562 -15.137 -41.362 1.00 46.69 162 GLY A N 1
ATOM 1256 C CA . GLY A 1 162 ? 1.670 -14.019 -41.687 1.00 46.69 162 GLY A CA 1
ATOM 1257 C C . GLY A 1 162 ? 0.179 -14.201 -41.393 1.00 46.69 162 GLY A C 1
ATOM 1258 O O . GLY A 1 162 ? -0.410 -15.210 -41.745 1.00 46.69 162 GLY A O 1
ATOM 1259 N N . SER A 1 163 ? -0.422 -13.124 -40.865 1.00 40.84 163 SER A N 1
ATOM 1260 C CA . SER A 1 163 ? -1.870 -12.837 -40.782 1.00 40.84 163 SER A CA 1
ATOM 1261 C C . SER A 1 163 ? -2.581 -13.122 -39.439 1.00 40.84 163 SER A C 1
ATOM 1263 O O . SER A 1 163 ? -3.078 -14.211 -39.188 1.00 40.84 163 SER A O 1
ATOM 1265 N N . THR A 1 164 ? -2.651 -12.057 -38.623 1.00 47.47 164 THR A N 1
ATOM 1266 C CA . THR A 1 164 ? -3.826 -11.498 -37.900 1.00 47.47 164 THR A CA 1
ATOM 1267 C C . THR A 1 164 ? -4.815 -12.391 -37.126 1.00 47.47 164 THR A C 1
ATOM 1269 O O . THR A 1 164 ? -5.607 -13.107 -37.719 1.00 47.47 164 THR A O 1
ATOM 1272 N N . GLN A 1 165 ? -4.898 -12.156 -35.804 1.00 44.88 165 GLN A N 1
ATOM 1273 C CA . GLN A 1 165 ? -6.016 -11.524 -35.054 1.00 44.88 165 GLN A CA 1
ATOM 1274 C C . GLN A 1 165 ? -6.242 -12.159 -33.669 1.00 44.88 165 GLN A C 1
ATOM 1276 O O . GLN A 1 165 ? -6.697 -13.291 -33.548 1.00 44.88 165 GLN A O 1
ATOM 1281 N N . ALA A 1 166 ? -6.035 -11.364 -32.618 1.00 38.91 166 ALA A N 1
ATOM 1282 C CA . ALA A 1 166 ? -6.755 -11.497 -31.356 1.00 38.91 166 ALA A CA 1
ATOM 1283 C C . ALA A 1 166 ? -7.092 -10.085 -30.866 1.00 38.91 166 ALA A C 1
ATOM 1285 O O . ALA A 1 166 ? -6.214 -9.248 -30.660 1.00 38.91 166 ALA A O 1
ATOM 1286 N N . ILE A 1 167 ? -8.392 -9.819 -30.785 1.00 44.19 167 ILE A N 1
ATOM 1287 C CA . ILE A 1 167 ? -9.000 -8.525 -30.497 1.00 44.19 167 ILE A CA 1
ATOM 1288 C C . ILE A 1 167 ? -8.811 -8.227 -29.007 1.00 44.19 167 ILE A C 1
ATOM 1290 O O . ILE A 1 167 ? -9.522 -8.751 -28.157 1.00 44.19 167 ILE A O 1
ATOM 1294 N N . SER A 1 168 ? -7.849 -7.363 -28.711 1.00 34.28 168 SER A N 1
ATOM 1295 C CA . SER A 1 168 ? -7.920 -6.437 -27.588 1.00 34.28 168 SER A CA 1
ATOM 1296 C C . SER A 1 168 ? -8.095 -5.076 -28.244 1.00 34.28 168 SER A C 1
ATOM 1298 O O . SER A 1 168 ? -7.298 -4.733 -29.118 1.00 34.28 168 SER A O 1
ATOM 1300 N N . SER A 1 169 ? -9.170 -4.349 -27.945 1.00 34.22 169 SER A N 1
ATOM 1301 C CA . SER A 1 169 ? -9.472 -3.065 -28.587 1.00 34.22 169 SER A CA 1
ATOM 1302 C C . SER A 1 169 ? -8.516 -1.976 -28.093 1.00 34.22 169 SER A C 1
ATOM 1304 O O . SER A 1 169 ? -8.899 -1.049 -27.387 1.00 34.22 169 SER A O 1
ATOM 1306 N N . VAL A 1 170 ? -7.244 -2.106 -28.454 1.00 40.25 170 VAL A N 1
ATOM 1307 C CA . VAL A 1 170 ? -6.324 -0.990 -28.589 1.00 40.25 170 VAL A CA 1
ATOM 1308 C C . VAL A 1 170 ? -6.704 -0.354 -29.915 1.00 40.25 170 VAL A C 1
ATOM 1310 O O . VAL A 1 170 ? -6.599 -0.992 -30.962 1.00 40.25 170 VAL A O 1
ATOM 1313 N N . ILE A 1 171 ? -7.200 0.880 -29.880 1.00 38.12 171 ILE A N 1
ATOM 1314 C CA . ILE A 1 171 ? -7.323 1.691 -31.089 1.00 38.12 171 ILE A CA 1
ATOM 1315 C C . ILE A 1 171 ? -5.887 1.974 -31.534 1.00 38.12 171 ILE A C 1
ATOM 1317 O O . ILE A 1 171 ? -5.254 2.928 -31.090 1.00 38.12 171 ILE A O 1
ATOM 1321 N N . VAL A 1 172 ? -5.330 1.080 -32.350 1.00 40.66 172 VAL A N 1
ATOM 1322 C CA . VAL A 1 172 ? -4.085 1.332 -33.064 1.00 40.66 172 VAL A CA 1
ATOM 1323 C C . VAL A 1 172 ? -4.458 2.300 -34.174 1.00 40.66 172 VAL A C 1
ATOM 1325 O O . VAL A 1 172 ? -4.912 1.901 -35.243 1.00 40.66 172 VAL A O 1
ATOM 1328 N N . VAL A 1 173 ? -4.339 3.595 -33.898 1.00 45.09 173 VAL A N 1
ATOM 1329 C CA . VAL A 1 173 ? -4.274 4.581 -34.971 1.00 45.09 173 VAL A CA 1
ATOM 1330 C C . VAL A 1 173 ? -2.941 4.319 -35.669 1.00 45.09 173 VAL A C 1
ATOM 1332 O O . VAL A 1 173 ? -1.889 4.693 -35.154 1.00 45.09 173 VAL A O 1
ATOM 1335 N N . GLU A 1 174 ? -2.967 3.613 -36.802 1.00 43.78 174 GLU A N 1
ATOM 1336 C CA . GLU A 1 174 ? -1.830 3.488 -37.725 1.00 43.78 174 GLU A CA 1
ATOM 1337 C C . GLU A 1 174 ? -1.547 4.862 -38.355 1.00 43.78 174 GLU A C 1
ATOM 1339 O O . GLU A 1 174 ? -1.824 5.133 -39.521 1.00 43.78 174 GLU A O 1
ATOM 1344 N N . GLY A 1 175 ? -1.026 5.781 -37.547 1.00 51.81 175 GLY A N 1
ATOM 1345 C CA . GLY A 1 175 ? -0.364 6.980 -38.022 1.00 51.81 175 GLY A CA 1
ATOM 1346 C C . GLY A 1 175 ? 1.074 6.611 -38.342 1.00 51.81 175 GLY A C 1
ATOM 1347 O O . GLY A 1 175 ? 1.844 6.291 -37.440 1.00 51.81 175 GLY A O 1
ATOM 1348 N N . THR A 1 176 ? 1.440 6.629 -39.621 1.00 58.62 176 THR A N 1
ATOM 1349 C CA . THR A 1 176 ? 2.851 6.553 -40.020 1.00 58.62 176 THR A CA 1
ATOM 1350 C C . THR A 1 176 ? 3.561 7.743 -39.364 1.00 58.62 176 THR A C 1
ATOM 1352 O O . THR A 1 176 ? 3.172 8.876 -39.661 1.00 58.62 176 THR A O 1
ATOM 1355 N N . PRO A 1 177 ? 4.529 7.538 -38.450 1.00 56.34 177 PRO A N 1
ATOM 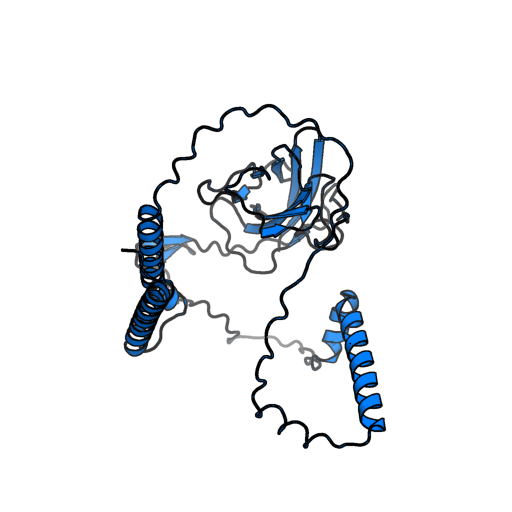1356 C CA . PRO A 1 177 ? 5.165 8.648 -37.754 1.00 56.34 177 PRO A CA 1
ATOM 1357 C C . PRO A 1 177 ? 5.835 9.558 -38.781 1.00 56.34 177 PRO A C 1
ATOM 1359 O O . PRO A 1 177 ? 6.514 9.081 -39.698 1.00 56.34 177 PRO A O 1
ATOM 1362 N N . ALA A 1 178 ? 5.625 10.868 -38.651 1.00 68.94 178 ALA A N 1
ATOM 1363 C CA . ALA A 1 178 ? 6.307 11.823 -39.506 1.00 68.94 178 ALA A CA 1
ATOM 1364 C C . ALA A 1 178 ? 7.829 11.665 -39.311 1.00 68.94 178 ALA A C 1
ATOM 1366 O O . ALA A 1 178 ? 8.284 11.430 -38.185 1.00 68.94 178 ALA A O 1
ATOM 1367 N N . PRO A 1 179 ? 8.645 11.770 -40.376 1.00 61.44 179 PRO A N 1
ATOM 1368 C CA . PRO A 1 179 ? 10.094 11.656 -40.259 1.00 61.44 179 PRO A CA 1
ATOM 1369 C C . PRO A 1 179 ? 10.629 12.720 -39.288 1.00 61.44 179 PRO A C 1
ATOM 1371 O O . PRO A 1 179 ? 10.655 13.906 -39.607 1.00 61.44 179 PRO A O 1
ATOM 1374 N N . GLY A 1 180 ? 11.028 12.280 -38.090 1.00 70.88 180 GLY A N 1
ATOM 1375 C CA . GLY A 1 180 ? 11.508 13.134 -36.999 1.00 70.88 180 GLY A CA 1
ATOM 1376 C C . GLY A 1 180 ? 10.776 12.970 -35.660 1.00 70.88 180 GLY A C 1
ATOM 1377 O O . GLY A 1 180 ? 11.278 13.470 -34.654 1.00 70.88 180 GLY A O 1
ATOM 1378 N N . GLU A 1 181 ? 9.642 12.263 -35.601 1.00 56.81 181 GLU A N 1
ATOM 1379 C CA . GLU A 1 181 ? 8.948 11.986 -34.333 1.00 56.81 181 GLU A CA 1
ATOM 1380 C C . GLU A 1 181 ? 9.530 10.762 -33.612 1.00 56.81 181 GLU A C 1
ATOM 1382 O O . GLU A 1 181 ? 9.717 9.691 -34.191 1.00 56.81 181 GLU A O 1
ATOM 1387 N N . LEU A 1 182 ? 9.840 10.928 -32.321 1.00 56.75 182 LEU A N 1
ATOM 1388 C CA . LEU A 1 182 ? 10.339 9.848 -31.473 1.00 56.75 182 LEU A CA 1
ATOM 1389 C C . LEU A 1 182 ? 9.231 8.799 -31.254 1.00 56.75 182 LEU A C 1
ATOM 1391 O O . LEU A 1 182 ? 8.111 9.171 -30.895 1.00 56.75 182 LEU A O 1
ATOM 1395 N N . PRO A 1 183 ? 9.524 7.496 -31.409 1.00 54.09 183 PRO A N 1
ATOM 1396 C CA . PRO A 1 183 ? 8.536 6.446 -31.194 1.00 54.09 183 PRO A CA 1
ATOM 1397 C C . PRO A 1 183 ? 7.995 6.485 -29.755 1.00 54.09 183 PRO A C 1
ATOM 1399 O O . PRO A 1 183 ? 8.766 6.456 -28.796 1.00 54.09 183 PRO A O 1
ATOM 1402 N N . GLY A 1 184 ? 6.665 6.530 -29.608 1.00 59.88 184 GLY A N 1
ATOM 1403 C CA . GLY A 1 184 ? 5.965 6.400 -28.320 1.00 59.88 184 GLY A CA 1
ATOM 1404 C C . GLY A 1 184 ? 5.407 7.690 -27.705 1.00 59.88 184 GLY A C 1
ATOM 1405 O O . GLY A 1 184 ? 4.806 7.623 -26.630 1.00 59.88 184 GLY A O 1
ATOM 1406 N N . VAL A 1 185 ? 5.564 8.843 -28.363 1.00 55.62 185 VAL A N 1
ATOM 1407 C CA . VAL A 1 185 ? 4.936 10.105 -27.937 1.00 55.62 185 VAL A CA 1
ATOM 1408 C C . VAL A 1 185 ? 3.665 10.326 -28.744 1.00 55.62 185 VAL A C 1
ATOM 1410 O O . VAL A 1 185 ? 3.733 10.593 -29.938 1.00 55.62 185 VAL A O 1
ATOM 1413 N N . TRP A 1 186 ? 2.509 10.238 -28.094 1.00 60.84 186 TRP A N 1
ATOM 1414 C CA . TRP A 1 186 ? 1.232 10.561 -28.723 1.00 60.84 186 TRP A CA 1
ATOM 1415 C C . TRP A 1 186 ? 0.756 11.903 -28.186 1.00 60.84 186 TRP A C 1
ATOM 1417 O O . TRP A 1 186 ? 0.726 12.114 -26.974 1.00 60.84 186 TRP A O 1
ATOM 1427 N N . THR A 1 187 ? 0.397 12.826 -29.072 1.00 59.06 187 THR A N 1
ATOM 1428 C CA . THR A 1 187 ? -0.215 14.096 -28.671 1.00 59.06 187 THR A CA 1
ATOM 1429 C C . THR A 1 187 ? -1.720 13.956 -28.847 1.00 59.06 187 THR A C 1
ATOM 1431 O O . THR A 1 187 ? -2.180 13.656 -29.947 1.00 59.06 187 THR A O 1
ATOM 1434 N N . THR A 1 188 ? -2.500 14.123 -27.780 1.00 63.22 188 THR A N 1
ATOM 1435 C CA . THR A 1 188 ? -3.965 14.160 -27.893 1.00 63.22 188 THR A CA 1
ATOM 1436 C C . THR A 1 188 ? -4.396 15.407 -28.671 1.00 63.22 188 THR A C 1
ATOM 1438 O O . THR A 1 188 ? -3.635 16.371 -28.781 1.00 63.22 188 THR A O 1
ATOM 1441 N N . ALA A 1 189 ? -5.634 15.430 -29.180 1.00 63.38 189 ALA A N 1
ATOM 1442 C CA . ALA A 1 189 ? -6.197 16.598 -29.871 1.00 63.38 189 ALA A CA 1
ATOM 1443 C C . ALA A 1 189 ? -6.150 17.893 -29.024 1.00 63.38 189 ALA A C 1
ATOM 1445 O O . ALA A 1 189 ? -6.105 18.987 -29.577 1.00 63.38 189 ALA A O 1
ATOM 1446 N N . ASN A 1 190 ? -6.070 17.765 -27.693 1.00 70.69 190 ASN A N 1
ATOM 1447 C CA . ASN A 1 190 ? -5.939 18.878 -26.749 1.00 70.69 190 ASN A CA 1
ATOM 1448 C C . ASN A 1 190 ? -4.478 19.272 -26.446 1.00 70.69 190 ASN A C 1
ATOM 1450 O O . ASN A 1 190 ? -4.224 20.063 -25.540 1.00 70.69 190 ASN A O 1
ATOM 1454 N N . GLY A 1 191 ? -3.496 18.715 -27.161 1.00 67.69 191 GLY A N 1
ATOM 1455 C CA . GLY A 1 191 ? -2.077 19.022 -26.967 1.00 67.69 191 GLY A CA 1
ATOM 1456 C C . GLY A 1 191 ? -1.424 18.316 -25.772 1.00 67.69 191 GLY A C 1
ATOM 1457 O O . GLY A 1 191 ? -0.256 18.571 -25.476 1.00 67.69 191 GLY A O 1
ATOM 1458 N N . THR A 1 192 ? -2.129 17.412 -25.084 1.00 58.66 192 THR A N 1
ATOM 1459 C CA . THR A 1 192 ? -1.552 16.619 -23.990 1.00 58.66 192 THR A CA 1
ATOM 1460 C C . THR A 1 192 ? -0.658 15.531 -24.573 1.00 58.66 192 THR A C 1
ATOM 1462 O O . THR A 1 192 ? -1.113 14.690 -25.345 1.00 58.66 192 THR A O 1
ATOM 1465 N N . ARG A 1 193 ? 0.623 15.531 -24.203 1.00 50.34 193 ARG A N 1
ATOM 1466 C CA . ARG A 1 193 ? 1.555 14.468 -24.588 1.00 50.34 193 ARG A CA 1
ATOM 1467 C C . ARG A 1 193 ? 1.374 13.279 -23.649 1.00 50.34 193 ARG A C 1
ATOM 1469 O O . ARG A 1 193 ? 1.643 13.393 -22.458 1.00 50.34 193 ARG A O 1
ATOM 1476 N N . VAL A 1 194 ? 0.918 12.154 -24.187 1.00 50.59 194 VAL A N 1
ATOM 1477 C CA . VAL A 1 194 ? 0.836 10.869 -23.491 1.00 50.59 194 VAL A CA 1
ATOM 1478 C C . VAL A 1 194 ? 2.000 10.012 -23.971 1.00 50.59 194 VAL A C 1
ATOM 1480 O O . VAL A 1 194 ? 2.059 9.598 -25.131 1.00 50.59 194 VAL A O 1
ATOM 1483 N N . PHE A 1 195 ? 2.944 9.756 -23.072 1.00 57.09 195 PHE A N 1
ATOM 1484 C CA . PHE A 1 195 ? 4.041 8.833 -23.324 1.00 57.09 195 PHE A CA 1
ATOM 1485 C C . PHE A 1 195 ? 3.574 7.417 -22.997 1.00 57.09 195 PHE A C 1
ATOM 1487 O O . PHE A 1 195 ? 3.482 7.026 -21.832 1.00 57.09 195 PHE A O 1
ATOM 1494 N N . LEU A 1 196 ? 3.287 6.624 -24.029 1.00 55.00 196 LEU A N 1
ATOM 1495 C CA . LEU A 1 196 ? 3.092 5.189 -23.858 1.00 55.00 196 LEU A CA 1
ATOM 1496 C C . LEU A 1 196 ? 4.474 4.547 -23.761 1.00 55.00 196 LEU A C 1
ATOM 1498 O O . LEU A 1 196 ? 5.018 4.035 -24.739 1.00 55.00 196 LEU A O 1
ATOM 1502 N N . TYR A 1 197 ? 5.063 4.577 -22.565 1.00 58.47 197 TYR A N 1
ATOM 1503 C CA . TYR A 1 197 ? 6.220 3.743 -22.264 1.00 58.47 197 TYR A CA 1
ATOM 1504 C C . TYR A 1 197 ? 5.761 2.281 -22.258 1.00 58.47 197 TYR A C 1
ATOM 1506 O O . TYR A 1 197 ? 5.412 1.738 -21.212 1.00 58.47 197 TYR A O 1
ATOM 1514 N N . GLY A 1 198 ? 5.761 1.645 -23.432 1.00 61.22 198 GLY A N 1
ATOM 1515 C CA . GLY A 1 198 ? 5.437 0.230 -23.652 1.00 61.22 198 GLY A CA 1
ATOM 1516 C C . GLY A 1 198 ? 6.462 -0.743 -23.059 1.00 61.22 198 GLY A C 1
ATOM 1517 O O . GLY A 1 198 ? 6.788 -1.753 -23.673 1.00 61.22 198 GLY A O 1
ATOM 1518 N N . GLY A 1 199 ? 7.016 -0.430 -21.888 1.00 74.56 199 GLY A N 1
ATOM 1519 C CA . GLY A 1 199 ? 7.905 -1.318 -21.158 1.00 74.56 199 GLY A CA 1
ATOM 1520 C C . GLY A 1 199 ? 7.097 -2.322 -20.348 1.00 74.56 199 GLY A C 1
ATOM 1521 O O . GLY A 1 199 ? 6.382 -1.946 -19.419 1.00 74.56 199 GLY A O 1
ATOM 1522 N N . THR A 1 200 ? 7.251 -3.604 -20.658 1.00 87.19 200 THR A N 1
ATOM 1523 C CA . THR A 1 200 ? 6.843 -4.680 -19.754 1.00 87.19 200 THR A CA 1
ATOM 1524 C C . THR A 1 200 ? 7.792 -4.713 -18.563 1.00 87.19 200 THR A C 1
ATOM 1526 O O . THR A 1 200 ? 9.013 -4.679 -18.736 1.00 87.19 200 THR A O 1
ATOM 1529 N N . LEU A 1 201 ? 7.248 -4.790 -17.351 1.00 92.00 201 LEU A N 1
ATOM 1530 C CA . LEU A 1 201 ? 8.053 -5.060 -16.166 1.00 92.00 201 LEU A CA 1
ATOM 1531 C C . LEU A 1 201 ? 8.653 -6.468 -16.289 1.00 92.00 201 LEU A C 1
ATOM 1533 O O . LEU A 1 201 ? 7.957 -7.386 -16.714 1.00 92.00 201 LEU A O 1
ATOM 1537 N N . ALA A 1 202 ? 9.930 -6.650 -15.954 1.00 94.12 202 ALA A N 1
ATOM 1538 C CA . ALA A 1 202 ? 10.532 -7.984 -15.953 1.00 94.12 202 ALA A CA 1
ATOM 1539 C C . ALA A 1 202 ? 9.926 -8.872 -14.835 1.00 94.12 202 ALA A C 1
ATOM 1541 O O . ALA A 1 202 ? 9.330 -8.337 -13.896 1.00 94.12 202 ALA A O 1
ATOM 1542 N N . PRO A 1 203 ? 10.062 -10.208 -14.913 1.00 95.62 203 PRO A N 1
ATOM 1543 C CA . PRO A 1 203 ? 9.535 -11.109 -13.890 1.00 95.62 203 PRO A CA 1
ATOM 1544 C C . PRO A 1 203 ? 10.133 -10.846 -12.505 1.00 95.62 203 PRO A C 1
ATOM 1546 O O . PRO A 1 203 ? 11.292 -10.436 -12.382 1.00 95.62 203 PRO A O 1
ATOM 1549 N N . ALA A 1 204 ? 9.357 -11.116 -11.454 1.00 96.75 204 ALA A N 1
ATOM 1550 C CA . ALA A 1 204 ? 9.838 -10.971 -10.082 1.00 96.75 204 ALA A CA 1
ATOM 1551 C C . ALA A 1 204 ? 10.968 -11.984 -9.793 1.00 96.75 204 ALA A C 1
ATOM 1553 O O . ALA A 1 204 ? 10.807 -13.175 -10.071 1.00 96.75 204 ALA A O 1
ATOM 1554 N N . PRO A 1 205 ? 12.111 -11.565 -9.220 1.00 96.88 205 PRO A N 1
ATOM 1555 C CA . PRO A 1 205 ? 13.186 -12.496 -8.895 1.00 96.88 205 PRO A CA 1
ATOM 1556 C C . PRO A 1 205 ? 12.761 -13.473 -7.791 1.00 96.88 205 PRO A C 1
ATOM 1558 O O . PRO A 1 205 ? 12.179 -13.079 -6.785 1.00 96.88 205 PRO A O 1
ATOM 1561 N N . HIS A 1 206 ? 13.120 -14.749 -7.939 1.00 94.88 206 HIS A N 1
ATOM 1562 C CA . HIS A 1 206 ? 12.823 -15.785 -6.938 1.00 94.88 206 HIS A CA 1
ATOM 1563 C C . HIS A 1 206 ? 13.821 -15.834 -5.768 1.00 94.88 206 HIS A C 1
ATOM 1565 O O . HIS A 1 206 ? 13.556 -16.472 -4.755 1.00 94.88 206 HIS A O 1
ATOM 1571 N N . ASN A 1 207 ? 14.979 -15.179 -5.904 1.00 93.69 207 ASN A N 1
ATOM 1572 C CA . ASN A 1 207 ? 16.117 -15.337 -4.997 1.00 93.69 207 ASN A CA 1
ATOM 1573 C C . ASN A 1 207 ? 16.478 -14.019 -4.299 1.00 93.69 207 ASN A C 1
ATOM 1575 O O . ASN A 1 207 ? 17.610 -13.548 -4.401 1.00 93.69 207 ASN A O 1
ATOM 1579 N N . CYS A 1 208 ? 15.521 -13.408 -3.600 1.00 96.19 208 CYS A N 1
ATOM 1580 C CA . CYS A 1 208 ? 15.815 -12.243 -2.769 1.00 96.19 208 CYS A CA 1
ATOM 1581 C C . CYS A 1 208 ? 16.448 -12.664 -1.439 1.00 96.19 208 CYS A C 1
ATOM 1583 O O . CYS A 1 208 ? 15.947 -13.553 -0.743 1.00 96.19 208 CYS A O 1
ATOM 1585 N N . VAL A 1 209 ? 17.548 -12.009 -1.060 1.00 93.62 209 VAL A N 1
ATOM 1586 C CA . VAL A 1 209 ? 18.214 -12.284 0.218 1.00 93.62 209 VAL A CA 1
ATOM 1587 C C . VAL A 1 209 ? 17.270 -11.917 1.358 1.00 93.62 209 VAL A C 1
ATOM 1589 O O . VAL A 1 209 ? 16.784 -10.791 1.420 1.00 93.62 209 VAL A O 1
ATOM 1592 N N . ALA A 1 210 ? 17.024 -12.873 2.258 1.00 92.44 210 ALA A N 1
ATOM 1593 C CA . ALA A 1 210 ? 16.139 -12.720 3.414 1.00 92.44 210 ALA A CA 1
ATOM 1594 C C . ALA A 1 210 ? 14.678 -12.362 3.069 1.00 92.44 210 ALA A C 1
ATOM 1596 O O . ALA A 1 210 ? 14.008 -11.694 3.855 1.00 92.44 210 ALA A O 1
ATOM 1597 N N . GLN A 1 211 ? 14.166 -12.828 1.921 1.00 93.06 211 GLN A N 1
ATOM 1598 C CA . GLN A 1 211 ? 12.765 -12.622 1.547 1.00 93.06 211 GLN A CA 1
ATOM 1599 C C . GLN A 1 211 ? 11.810 -13.098 2.647 1.00 93.06 211 GLN A C 1
ATOM 1601 O O . GLN A 1 211 ? 11.872 -14.244 3.107 1.00 93.06 211 GLN A O 1
ATOM 1606 N N . SER A 1 212 ? 10.911 -12.211 3.059 1.00 96.06 212 SER A N 1
ATOM 1607 C CA . SER A 1 212 ? 9.979 -12.462 4.148 1.00 96.06 212 SER A CA 1
ATOM 1608 C C . SER A 1 212 ? 8.927 -13.490 3.739 1.00 96.06 212 SER A C 1
ATOM 1610 O O . SER A 1 212 ? 8.400 -13.474 2.623 1.00 96.06 212 SER A O 1
ATOM 1612 N N . ARG A 1 213 ? 8.608 -14.397 4.664 1.00 96.25 213 ARG A N 1
ATOM 1613 C CA . ARG A 1 213 ? 7.484 -15.328 4.520 1.00 96.25 213 ARG A CA 1
ATOM 1614 C C . ARG A 1 213 ? 6.189 -14.624 4.893 1.00 96.25 213 ARG A C 1
ATOM 1616 O O . ARG A 1 213 ? 6.192 -13.779 5.787 1.00 96.25 213 ARG A O 1
ATOM 1623 N N . LEU A 1 214 ? 5.097 -15.002 4.237 1.00 95.25 214 LEU A N 1
ATOM 1624 C CA . LEU A 1 214 ? 3.781 -14.502 4.620 1.00 95.25 214 LEU A CA 1
ATOM 1625 C C . LEU A 1 214 ? 3.350 -15.148 5.940 1.00 95.25 214 LEU A C 1
ATOM 1627 O O . LEU A 1 214 ? 3.275 -16.371 6.052 1.00 95.25 214 LEU A O 1
ATOM 1631 N N . GLY A 1 215 ? 3.102 -14.310 6.939 1.00 92.44 215 GLY A N 1
ATOM 1632 C CA . GLY A 1 215 ? 2.531 -14.684 8.221 1.00 92.44 215 GLY A CA 1
ATOM 1633 C C . GLY A 1 215 ? 1.012 -14.557 8.211 1.00 92.44 215 GLY A C 1
ATOM 1634 O O . GLY A 1 215 ? 0.431 -13.724 7.511 1.00 92.44 215 GLY A O 1
ATOM 1635 N N . THR A 1 216 ? 0.365 -15.392 9.011 1.00 89.00 216 THR A N 1
ATOM 1636 C CA . THR A 1 216 ? -1.045 -15.240 9.367 1.00 89.00 216 THR A CA 1
ATOM 1637 C C . THR A 1 216 ? -1.152 -14.396 10.630 1.00 89.00 216 THR A C 1
ATOM 1639 O O . THR A 1 216 ? -0.331 -14.539 11.535 1.00 89.00 216 THR A O 1
ATOM 1642 N N . PHE A 1 217 ? -2.179 -13.561 10.713 1.00 86.06 217 PHE A N 1
ATOM 1643 C CA . PHE A 1 217 ? -2.546 -12.844 11.932 1.00 86.06 217 PHE A CA 1
ATOM 1644 C C . PHE A 1 217 ? -3.994 -13.174 12.301 1.00 86.06 217 PHE A C 1
ATOM 1646 O O . PHE A 1 217 ? -4.713 -13.747 11.481 1.00 86.06 217 PHE A O 1
ATOM 1653 N N . ASP A 1 218 ? -4.402 -12.852 13.532 1.00 78.31 218 ASP A N 1
ATOM 1654 C CA . ASP A 1 218 ? -5.681 -13.248 14.152 1.00 78.31 218 ASP A CA 1
ATOM 1655 C C . ASP A 1 218 ? -6.916 -12.551 13.544 1.00 78.31 218 ASP A C 1
ATOM 1657 O O . ASP A 1 218 ? -7.815 -12.097 14.244 1.00 78.31 218 ASP A O 1
ATOM 1661 N N . ALA A 1 219 ? -6.973 -12.428 12.223 1.00 75.31 219 ALA A N 1
ATOM 1662 C CA . ALA A 1 219 ? -8.068 -11.809 11.507 1.00 75.31 219 ALA A CA 1
ATOM 1663 C C . ALA A 1 219 ? -8.445 -12.681 10.301 1.00 75.31 219 ALA A C 1
ATOM 1665 O O . ALA A 1 219 ? -7.869 -12.520 9.222 1.00 75.31 219 ALA A O 1
ATOM 1666 N N . PRO A 1 220 ? -9.445 -13.580 10.425 1.00 81.62 220 PRO A N 1
ATOM 1667 C CA . PRO A 1 220 ? -9.899 -14.408 9.298 1.00 81.62 220 PRO A CA 1
ATOM 1668 C C . PRO A 1 220 ? -10.402 -13.560 8.116 1.00 81.62 220 PRO A C 1
ATOM 1670 O O . PRO A 1 220 ? -10.524 -14.033 6.989 1.00 81.62 220 PRO A O 1
ATOM 1673 N N . THR A 1 221 ? -10.693 -12.289 8.382 1.00 89.88 221 THR A N 1
ATOM 1674 C CA . THR A 1 221 ? -11.136 -11.269 7.440 1.00 89.88 221 THR A CA 1
ATOM 1675 C C . THR A 1 221 ? -10.083 -10.884 6.396 1.00 89.88 221 THR A C 1
ATOM 1677 O O . THR A 1 221 ? -10.456 -10.375 5.330 1.00 89.88 221 THR A O 1
ATOM 1680 N N . PHE A 1 222 ? -8.793 -11.067 6.687 1.00 91.00 222 PHE A N 1
ATOM 1681 C CA . PHE A 1 222 ? -7.692 -10.578 5.858 1.00 91.00 222 PHE A CA 1
ATOM 1682 C C . PHE A 1 222 ? -6.770 -11.725 5.422 1.00 91.00 222 PHE A C 1
ATOM 1684 O O . PHE A 1 222 ? -6.581 -12.687 6.164 1.00 91.00 222 PHE A O 1
ATOM 1691 N N . PRO A 1 223 ? -6.203 -11.655 4.205 1.00 94.06 223 PRO A N 1
ATOM 1692 C CA . PRO A 1 223 ? -5.246 -12.653 3.745 1.00 94.06 223 PRO A CA 1
ATOM 1693 C C . PRO A 1 223 ? -3.924 -12.557 4.521 1.00 94.06 223 PRO A C 1
ATOM 1695 O O . PRO A 1 223 ? -3.654 -11.568 5.203 1.00 94.06 223 PRO A O 1
ATOM 1698 N N . ALA A 1 224 ? -3.077 -13.578 4.375 1.00 95.81 224 ALA A N 1
ATOM 1699 C CA . ALA A 1 224 ? -1.727 -13.564 4.928 1.00 95.81 224 ALA A CA 1
ATOM 1700 C C . ALA A 1 224 ? -0.915 -12.359 4.413 1.00 95.81 224 ALA A C 1
ATOM 1702 O O . ALA A 1 224 ? -1.118 -11.870 3.296 1.00 95.81 224 ALA A O 1
ATOM 1703 N N . GLY A 1 225 ? 0.017 -11.885 5.234 1.00 96.94 225 GLY A N 1
ATOM 1704 C CA . GLY A 1 225 ? 0.790 -10.677 4.968 1.00 96.94 225 GLY A CA 1
ATOM 1705 C C . GLY A 1 225 ? 2.173 -10.706 5.604 1.00 96.94 225 GLY A C 1
ATOM 1706 O O . GLY A 1 225 ? 2.582 -11.699 6.195 1.00 96.94 225 GLY A O 1
ATOM 1707 N N . ILE A 1 226 ? 2.903 -9.605 5.485 1.00 97.38 226 ILE A N 1
ATOM 1708 C CA . ILE A 1 226 ? 4.175 -9.380 6.183 1.00 97.38 226 ILE A CA 1
ATOM 1709 C C . ILE A 1 226 ? 3.978 -8.345 7.290 1.00 97.38 226 ILE A C 1
ATOM 1711 O O . ILE A 1 226 ? 3.149 -7.445 7.155 1.00 97.38 226 ILE A O 1
ATOM 1715 N N . GLY A 1 227 ? 4.736 -8.467 8.376 1.00 96.69 227 GLY A N 1
ATOM 1716 C CA . GLY A 1 227 ? 4.715 -7.519 9.488 1.00 96.69 227 GLY A CA 1
ATOM 1717 C C . GLY A 1 227 ? 4.543 -8.191 10.844 1.00 96.69 227 GLY A C 1
ATOM 1718 O O . GLY A 1 227 ? 4.909 -9.353 11.028 1.00 96.69 227 GLY A O 1
ATOM 1719 N N . LYS A 1 228 ? 4.037 -7.421 11.809 1.00 96.25 228 LYS A N 1
ATOM 1720 C CA . LYS A 1 228 ? 3.724 -7.854 13.179 1.00 96.25 228 LYS A CA 1
ATOM 1721 C C . LYS A 1 228 ? 2.737 -6.880 13.825 1.00 96.25 228 LYS A C 1
ATOM 1723 O O . LYS A 1 228 ? 2.614 -5.746 13.373 1.00 96.25 228 LYS A O 1
ATOM 1728 N N . ASP A 1 229 ? 2.090 -7.290 14.917 1.00 95.56 229 ASP A N 1
ATOM 1729 C CA . ASP A 1 229 ? 1.213 -6.406 15.705 1.00 95.56 229 ASP A CA 1
ATOM 1730 C C . ASP A 1 229 ? 1.934 -5.076 16.042 1.00 95.56 229 ASP A C 1
ATOM 1732 O O . ASP A 1 229 ? 3.078 -5.128 16.515 1.00 95.56 229 ASP A O 1
ATOM 1736 N N . PRO A 1 230 ? 1.334 -3.895 15.771 1.00 97.31 230 PRO A N 1
ATOM 1737 C CA . PRO A 1 230 ? -0.047 -3.638 15.353 1.00 97.31 230 PRO A CA 1
ATOM 1738 C C . PRO A 1 230 ? -0.264 -3.359 13.857 1.00 97.31 230 PRO A C 1
ATOM 1740 O O . PRO A 1 230 ? -1.357 -2.925 13.494 1.00 97.31 230 PRO A O 1
ATOM 1743 N N . LEU A 1 231 ? 0.726 -3.597 12.989 1.00 97.56 231 LEU A N 1
ATOM 1744 C CA . LEU A 1 231 ? 0.651 -3.304 11.552 1.00 97.56 231 LEU A CA 1
ATOM 1745 C C . LEU A 1 231 ? 1.120 -4.478 10.685 1.00 97.56 231 LEU A C 1
ATOM 1747 O O . LEU A 1 231 ? 2.281 -4.900 10.725 1.00 97.56 231 LEU A O 1
ATOM 1751 N N . TRP A 1 232 ? 0.225 -4.899 9.797 1.00 97.75 232 TRP A N 1
ATOM 1752 C CA . TRP A 1 232 ? 0.464 -5.893 8.758 1.00 97.75 232 TRP A CA 1
ATOM 1753 C C . TRP A 1 232 ? 0.251 -5.298 7.369 1.00 97.75 232 TRP A C 1
ATOM 1755 O O . TRP A 1 232 ? -0.538 -4.370 7.186 1.00 97.75 232 TRP A O 1
ATOM 1765 N N . ILE A 1 233 ? 0.928 -5.857 6.370 1.00 97.75 233 ILE A N 1
ATOM 1766 C CA . ILE A 1 233 ? 0.752 -5.494 4.962 1.00 97.75 233 ILE A CA 1
ATOM 1767 C C . ILE A 1 233 ? 0.422 -6.740 4.162 1.00 97.75 233 ILE A C 1
ATOM 1769 O O . ILE A 1 233 ? 1.135 -7.742 4.210 1.00 97.75 233 ILE A O 1
ATOM 1773 N N . THR A 1 234 ? -0.664 -6.662 3.405 1.00 97.44 234 THR A N 1
ATOM 1774 C CA . THR A 1 234 ? -1.167 -7.742 2.554 1.00 97.44 234 THR A CA 1
ATOM 1775 C C . THR A 1 234 ? -1.202 -7.309 1.085 1.00 97.44 234 THR A C 1
ATOM 1777 O O . THR A 1 234 ? -0.917 -6.153 0.763 1.00 97.44 234 THR A O 1
ATOM 1780 N N . GLY A 1 235 ? -1.540 -8.236 0.184 1.00 95.75 235 GLY A N 1
ATOM 1781 C CA . GLY A 1 235 ? -1.498 -8.022 -1.273 1.00 95.75 235 GLY A CA 1
ATOM 1782 C C . GLY A 1 235 ? -0.311 -8.699 -1.968 1.00 95.75 235 GLY A C 1
ATOM 1783 O O . GLY A 1 235 ? -0.109 -8.514 -3.163 1.00 95.75 235 GLY A O 1
ATOM 1784 N N . PHE A 1 236 ? 0.458 -9.501 -1.231 1.00 96.94 236 PHE A N 1
ATOM 1785 C CA . PHE A 1 236 ? 1.534 -10.324 -1.776 1.00 96.94 236 PHE A CA 1
ATOM 1786 C C . PHE A 1 236 ? 1.006 -11.671 -2.284 1.00 96.94 236 PHE A C 1
ATOM 1788 O O . PHE A 1 236 ? 0.004 -12.189 -1.792 1.00 96.94 236 PHE A O 1
ATOM 1795 N N . SER A 1 237 ? 1.714 -12.250 -3.249 1.00 95.50 237 SER A N 1
ATOM 1796 C CA . SER A 1 237 ? 1.441 -13.566 -3.832 1.00 95.50 237 SER A CA 1
ATOM 1797 C C . SER A 1 237 ? 2.483 -14.597 -3.397 1.00 95.50 237 SER A C 1
ATOM 1799 O O . SER A 1 237 ? 3.633 -14.244 -3.163 1.00 95.50 237 SER A O 1
ATOM 1801 N N . GLY A 1 238 ? 2.097 -15.877 -3.355 1.00 93.12 238 GLY A N 1
ATOM 1802 C CA . GLY A 1 238 ? 2.996 -16.995 -3.039 1.00 93.12 238 GLY A CA 1
ATOM 1803 C C . GLY A 1 238 ? 3.241 -17.211 -1.540 1.00 93.12 238 GLY A C 1
ATOM 1804 O O . GLY A 1 238 ? 2.578 -16.624 -0.693 1.00 93.12 238 GLY A O 1
ATOM 1805 N N . SER A 1 239 ? 4.178 -18.103 -1.200 1.00 92.19 239 SER A N 1
ATOM 1806 C CA . SER A 1 239 ? 4.600 -18.360 0.192 1.00 92.19 239 SER A CA 1
ATOM 1807 C C . SER A 1 239 ? 5.666 -17.374 0.689 1.00 92.19 239 SER A C 1
ATOM 1809 O O . SER A 1 239 ? 5.828 -17.168 1.895 1.00 92.19 239 SER A O 1
ATOM 1811 N N . GLN A 1 240 ? 6.384 -16.756 -0.248 1.00 95.94 240 GLN A N 1
ATOM 1812 C CA . GLN A 1 240 ? 7.324 -15.667 -0.023 1.00 95.94 240 GLN A CA 1
ATOM 1813 C C . GLN A 1 240 ? 6.705 -14.380 -0.556 1.00 95.94 240 GLN A C 1
ATOM 1815 O O . GLN A 1 240 ? 6.040 -14.409 -1.585 1.00 95.94 240 GLN A O 1
ATOM 1820 N N . ALA A 1 241 ? 6.925 -13.256 0.120 1.00 96.88 241 ALA A N 1
ATOM 1821 C CA . ALA A 1 241 ? 6.311 -11.993 -0.261 1.00 96.88 241 ALA A CA 1
ATOM 1822 C C . ALA A 1 241 ? 6.748 -11.557 -1.669 1.00 96.88 241 ALA A C 1
ATOM 1824 O O . ALA A 1 241 ? 7.900 -11.162 -1.869 1.00 96.88 241 ALA A O 1
ATOM 1825 N N . ALA A 1 242 ? 5.838 -11.635 -2.641 1.00 97.62 242 ALA A N 1
ATOM 1826 C CA . ALA A 1 242 ? 6.053 -11.165 -4.004 1.00 97.62 242 ALA A CA 1
ATOM 1827 C C . ALA A 1 242 ? 4.898 -10.264 -4.465 1.00 97.62 242 ALA A C 1
ATOM 1829 O O . ALA A 1 242 ? 3.730 -10.647 -4.378 1.00 97.62 242 ALA A O 1
ATOM 1830 N N . LEU A 1 243 ? 5.218 -9.071 -4.964 1.00 96.81 243 LEU A N 1
ATOM 1831 C CA . LEU A 1 243 ? 4.289 -8.205 -5.683 1.00 96.81 243 LEU A CA 1
ATOM 1832 C C . LEU A 1 243 ? 4.367 -8.546 -7.169 1.00 96.81 243 LEU A C 1
ATOM 1834 O O . LEU A 1 243 ? 5.314 -8.167 -7.857 1.00 96.81 243 LEU A O 1
ATOM 1838 N N . ILE A 1 244 ? 3.373 -9.294 -7.635 1.00 95.38 244 ILE A N 1
ATOM 1839 C CA . ILE A 1 244 ? 3.267 -9.747 -9.021 1.00 95.38 244 ILE A CA 1
ATOM 1840 C C . ILE A 1 244 ? 2.183 -8.917 -9.698 1.00 95.38 244 ILE A C 1
ATOM 1842 O O . ILE A 1 244 ? 1.065 -8.815 -9.189 1.00 95.38 244 ILE A O 1
ATOM 1846 N N . SER A 1 245 ? 2.523 -8.292 -10.820 1.00 87.38 245 SER A N 1
ATOM 1847 C CA . SER A 1 245 ? 1.587 -7.490 -11.599 1.00 87.38 245 SER A CA 1
ATOM 1848 C C . SER A 1 245 ? 0.703 -8.415 -12.445 1.00 87.38 245 SER A C 1
ATOM 1850 O O . SER A 1 245 ? 1.215 -9.080 -13.338 1.00 87.38 245 SER A O 1
ATOM 1852 N N . PRO A 1 246 ? -0.625 -8.465 -12.230 1.00 73.88 246 PRO A N 1
ATOM 1853 C CA . PRO A 1 246 ? -1.498 -9.395 -12.951 1.00 73.88 246 PRO A CA 1
ATOM 1854 C C . PRO A 1 246 ? -1.751 -9.026 -14.426 1.00 73.88 246 PRO A C 1
ATOM 1856 O O . PRO A 1 246 ? -2.598 -9.648 -15.064 1.00 73.88 246 PRO A O 1
ATOM 1859 N N . GLY A 1 247 ? -1.089 -8.009 -14.989 1.00 74.88 247 GLY A N 1
ATOM 1860 C CA . GLY A 1 247 ? -1.356 -7.586 -16.362 1.00 74.88 247 GLY A CA 1
ATOM 1861 C C . GLY A 1 247 ? -0.512 -6.407 -16.845 1.00 74.88 247 GLY A C 1
ATOM 1862 O O . GLY A 1 247 ? 0.402 -5.966 -16.152 1.00 74.88 247 GLY A O 1
ATOM 1863 N N . PRO A 1 248 ? -0.810 -5.871 -18.043 1.00 71.31 248 PRO A N 1
ATOM 1864 C CA . PRO A 1 248 ? -0.106 -4.722 -18.599 1.00 71.31 248 PRO A CA 1
ATOM 1865 C C . PRO A 1 248 ? -0.475 -3.455 -17.815 1.00 71.31 248 PRO A C 1
ATOM 1867 O O . PRO A 1 248 ? -1.349 -2.686 -18.210 1.00 71.31 248 PRO A O 1
ATOM 1870 N N . HIS A 1 249 ? 0.156 -3.239 -16.662 1.00 68.50 249 HIS A N 1
ATOM 1871 C CA . HIS A 1 249 ? 0.021 -1.976 -15.950 1.00 68.50 249 HIS A CA 1
ATOM 1872 C C . HIS A 1 249 ? 0.732 -0.868 -16.715 1.00 68.50 249 HIS A C 1
ATOM 1874 O O . HIS A 1 249 ? 1.868 -1.026 -17.169 1.00 68.50 249 HIS A O 1
ATOM 1880 N N . GLN A 1 250 ? 0.058 0.276 -16.818 1.00 76.50 250 GLN A N 1
ATOM 1881 C CA . GLN A 1 250 ? 0.683 1.488 -17.314 1.00 76.50 250 GLN A CA 1
ATOM 1882 C C . GLN A 1 250 ? 1.795 1.896 -16.351 1.00 76.50 250 GLN A C 1
ATOM 1884 O O . GLN A 1 250 ? 1.585 2.066 -15.147 1.00 76.50 250 GLN A O 1
ATOM 1889 N N . ARG A 1 251 ? 2.998 2.044 -16.899 1.00 88.06 251 ARG A N 1
ATOM 1890 C CA . ARG A 1 251 ? 4.110 2.660 -16.192 1.00 88.06 251 ARG A CA 1
ATOM 1891 C C . ARG A 1 251 ? 3.808 4.149 -16.051 1.00 88.06 251 ARG A C 1
ATOM 1893 O O . ARG A 1 251 ? 3.664 4.842 -17.053 1.00 88.06 251 ARG A O 1
ATOM 1900 N N . ILE A 1 252 ? 3.766 4.642 -14.819 1.00 89.06 252 ILE A N 1
ATOM 1901 C CA . ILE A 1 252 ? 3.656 6.073 -14.551 1.00 89.06 252 ILE A CA 1
ATOM 1902 C C . ILE A 1 252 ? 5.045 6.696 -14.675 1.00 89.06 252 ILE A C 1
ATOM 1904 O O . ILE A 1 252 ? 6.008 6.248 -14.037 1.00 89.06 252 ILE A O 1
ATOM 1908 N N . GLU A 1 253 ? 5.153 7.731 -15.504 1.00 87.25 253 GLU A N 1
ATOM 1909 C CA . GLU A 1 253 ? 6.393 8.474 -15.707 1.00 87.25 253 GLU A CA 1
ATOM 1910 C C . GLU A 1 253 ? 6.942 8.999 -14.368 1.00 87.25 253 GLU A C 1
ATOM 1912 O O . GLU A 1 253 ? 6.203 9.474 -13.511 1.00 87.25 253 GLU A O 1
ATOM 1917 N N . GLY A 1 254 ? 8.247 8.827 -14.142 1.00 90.12 254 GLY A N 1
ATOM 1918 C CA . GLY A 1 254 ? 8.922 9.216 -12.896 1.00 90.12 254 GLY A CA 1
ATOM 1919 C C . GLY A 1 254 ? 8.750 8.263 -11.700 1.00 90.12 254 GLY A C 1
ATOM 1920 O O . GLY A 1 254 ? 9.630 8.234 -10.832 1.00 90.12 254 GLY A O 1
ATOM 1921 N N . TYR A 1 255 ? 7.701 7.432 -11.662 1.00 94.06 255 TYR A N 1
ATOM 1922 C CA . TYR A 1 255 ? 7.373 6.600 -10.489 1.00 94.06 255 TYR A CA 1
ATOM 1923 C C . TYR A 1 255 ? 7.502 5.091 -10.725 1.00 94.06 255 TYR A C 1
ATOM 1925 O O . TYR A 1 255 ? 7.931 4.380 -9.820 1.00 94.06 255 TYR A O 1
ATOM 1933 N N . GLY A 1 256 ? 7.219 4.603 -11.936 1.00 93.75 256 GLY A N 1
ATOM 1934 C CA . GLY A 1 256 ? 7.318 3.181 -12.278 1.00 93.75 256 GLY A CA 1
ATOM 1935 C C . GLY A 1 256 ? 5.963 2.484 -12.392 1.00 93.75 256 GLY A C 1
ATOM 1936 O O . GLY A 1 256 ? 4.979 3.084 -12.817 1.00 93.75 256 GLY A O 1
ATOM 1937 N N . TRP A 1 257 ? 5.923 1.199 -12.058 1.00 94.69 257 TRP A N 1
ATOM 1938 C CA . TRP A 1 257 ? 4.739 0.348 -12.146 1.00 94.69 257 TRP A CA 1
ATOM 1939 C C . TRP A 1 257 ? 3.972 0.350 -10.828 1.00 94.69 257 TRP A C 1
ATOM 1941 O O . TRP A 1 257 ? 4.573 0.234 -9.761 1.00 94.69 257 TRP A O 1
ATOM 1951 N N . ALA A 1 258 ? 2.652 0.492 -10.917 1.00 94.38 258 ALA A N 1
ATOM 1952 C CA . ALA A 1 258 ? 1.752 0.543 -9.774 1.00 94.38 258 ALA A CA 1
ATOM 1953 C C . ALA A 1 258 ? 1.377 -0.864 -9.288 1.00 94.38 258 ALA A C 1
ATOM 1955 O O . ALA A 1 258 ? 0.984 -1.718 -10.081 1.00 94.38 258 ALA A O 1
ATOM 1956 N N . PHE A 1 259 ? 1.425 -1.070 -7.978 1.00 95.69 259 PHE A N 1
ATOM 1957 C CA . PHE A 1 259 ? 0.980 -2.276 -7.292 1.00 95.69 259 PHE A CA 1
ATOM 1958 C C . PHE A 1 259 ? 0.043 -1.896 -6.157 1.00 95.69 259 PHE A C 1
ATOM 1960 O O . PHE A 1 259 ? 0.261 -0.902 -5.470 1.00 95.69 259 PHE A O 1
ATOM 1967 N N . SER A 1 260 ? -0.984 -2.706 -5.922 1.00 95.00 260 SER A N 1
ATOM 1968 C CA . SER A 1 260 ? -1.879 -2.500 -4.789 1.00 95.00 260 SER A CA 1
ATOM 1969 C C . SER A 1 260 ? -1.439 -3.352 -3.607 1.00 95.00 260 SER A C 1
ATOM 1971 O O . SER A 1 260 ? -1.415 -4.576 -3.699 1.00 95.00 260 SER A O 1
ATOM 1973 N N . ILE A 1 261 ? -1.195 -2.706 -2.474 1.00 97.00 261 ILE A N 1
ATOM 1974 C CA . ILE A 1 261 ? -1.057 -3.353 -1.167 1.00 97.00 261 ILE A CA 1
ATOM 1975 C C . ILE A 1 261 ? -2.213 -2.922 -0.265 1.00 97.00 261 ILE A C 1
ATOM 1977 O O . ILE A 1 261 ? -2.940 -1.971 -0.560 1.00 97.00 261 ILE A O 1
ATOM 1981 N N . THR A 1 262 ? -2.429 -3.642 0.828 1.00 97.19 262 THR A N 1
ATOM 1982 C CA . THR A 1 262 ? -3.407 -3.257 1.852 1.00 97.19 262 THR A CA 1
ATOM 1983 C C . THR A 1 262 ? -2.724 -3.234 3.207 1.00 97.19 262 THR A C 1
ATOM 1985 O O . THR A 1 262 ? -2.219 -4.262 3.662 1.00 97.19 262 THR A O 1
ATOM 1988 N N . LEU A 1 263 ? -2.719 -2.064 3.840 1.00 97.62 263 LEU A N 1
ATOM 1989 C CA . LEU A 1 263 ? -2.273 -1.891 5.217 1.00 97.62 263 LEU A CA 1
ATOM 1990 C C . LEU A 1 263 ? -3.392 -2.329 6.143 1.00 97.62 263 LEU A C 1
ATOM 1992 O O . LEU A 1 263 ? -4.520 -1.878 5.967 1.00 97.62 263 LEU A O 1
ATOM 1996 N N . VAL A 1 264 ? -3.086 -3.182 7.112 1.00 97.38 264 VAL A N 1
ATOM 1997 C CA . VAL A 1 264 ? -4.037 -3.692 8.098 1.00 97.38 264 VAL A CA 1
ATOM 1998 C C . VAL A 1 264 ? -3.516 -3.335 9.484 1.00 97.38 264 VAL A C 1
ATOM 2000 O O . VAL A 1 264 ? -2.455 -3.804 9.897 1.00 97.38 264 VAL A O 1
ATOM 2003 N N . VAL A 1 265 ? -4.248 -2.472 10.182 1.00 97.25 265 VAL A N 1
ATOM 2004 C CA . VAL A 1 265 ? -3.855 -1.897 11.473 1.00 97.25 265 VAL A CA 1
ATOM 2005 C C . VAL A 1 265 ? -4.840 -2.297 12.552 1.00 97.25 265 VAL A C 1
ATOM 2007 O O . VAL A 1 265 ? -6.053 -2.313 12.331 1.00 97.25 265 VAL A O 1
ATOM 2010 N N . LYS A 1 266 ? -4.317 -2.608 13.733 1.00 96.38 266 LYS A N 1
ATOM 2011 C CA . LYS A 1 266 ? -5.126 -2.918 14.906 1.00 96.38 266 LYS A CA 1
ATOM 2012 C C . LYS A 1 266 ? -5.891 -1.686 15.383 1.00 96.38 266 LYS A C 1
ATOM 2014 O O . LYS A 1 266 ? -5.323 -0.607 15.553 1.00 96.38 266 LYS A O 1
ATOM 2019 N N . LYS A 1 267 ? -7.188 -1.854 15.628 1.00 95.94 267 LYS A N 1
ATOM 2020 C CA . LYS A 1 267 ? -8.068 -0.799 16.137 1.00 95.94 267 LYS A CA 1
ATOM 2021 C C . LYS A 1 267 ? -7.586 -0.266 17.481 1.00 95.94 267 LYS A C 1
ATOM 2023 O O . LYS A 1 267 ? -7.121 -1.022 18.332 1.00 95.94 267 LYS A O 1
ATOM 2028 N N . GLY A 1 268 ? -7.757 1.040 17.673 1.00 95.75 268 GLY A N 1
ATOM 2029 C CA . GLY A 1 268 ? -7.412 1.728 18.917 1.00 95.75 268 GLY A CA 1
ATOM 2030 C C . GLY A 1 268 ? -5.916 1.984 19.110 1.00 95.75 268 GLY A C 1
ATOM 2031 O O . GLY A 1 268 ? -5.522 2.431 20.184 1.00 95.75 268 GLY A O 1
ATOM 2032 N N . PHE A 1 269 ? -5.073 1.719 18.106 1.00 96.94 269 PHE A N 1
ATOM 2033 C CA . PHE A 1 269 ? -3.671 2.115 18.177 1.00 96.94 269 PHE A CA 1
ATOM 2034 C C . PHE A 1 269 ? -3.550 3.656 18.137 1.00 96.94 269 PHE A C 1
ATOM 2036 O O . PHE A 1 269 ? -4.080 4.283 17.217 1.00 96.94 269 PHE A O 1
ATOM 2043 N N . PRO A 1 270 ? -2.877 4.295 19.114 1.00 95.50 270 PRO A N 1
ATOM 2044 C CA . PRO A 1 270 ? -2.959 5.746 19.305 1.00 95.50 270 PRO A CA 1
ATOM 2045 C C . PRO A 1 270 ? -1.983 6.562 18.443 1.00 95.50 270 PRO A C 1
ATOM 2047 O O . PRO A 1 270 ? -2.002 7.786 18.511 1.00 95.50 270 PRO A O 1
ATOM 2050 N N . GLY A 1 271 ? -1.090 5.914 17.690 1.00 95.06 271 GLY A N 1
ATOM 2051 C CA . GLY A 1 271 ? 0.008 6.583 16.994 1.00 95.06 271 GLY A CA 1
ATOM 2052 C C . GLY A 1 271 ? -0.032 6.445 15.471 1.00 95.06 271 GLY A C 1
ATOM 2053 O O . GLY A 1 271 ? -0.655 5.520 14.947 1.00 95.06 271 GLY A O 1
ATOM 2054 N N . PRO A 1 272 ? 0.689 7.321 14.754 1.00 97.25 272 PRO A N 1
ATOM 2055 C CA . PRO A 1 272 ? 0.883 7.172 13.324 1.00 97.25 272 PRO A CA 1
ATOM 2056 C C . PRO A 1 272 ? 1.868 6.039 13.011 1.00 97.25 272 PRO A C 1
ATOM 2058 O O . PRO A 1 272 ? 2.779 5.730 13.785 1.00 97.25 272 PRO A O 1
ATOM 2061 N N . PHE A 1 273 ? 1.706 5.474 11.824 1.00 97.69 273 PHE A N 1
ATOM 2062 C CA . PHE A 1 273 ? 2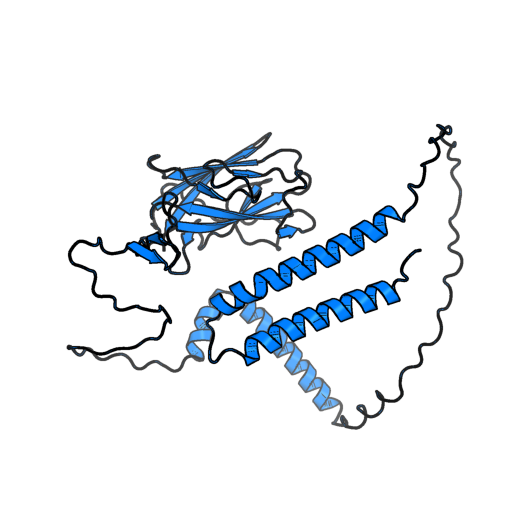.623 4.541 11.192 1.00 97.69 273 PHE A CA 1
ATOM 2063 C C . PHE A 1 273 ? 3.352 5.237 10.052 1.00 97.69 273 PHE A C 1
ATOM 2065 O O . PHE A 1 273 ? 2.746 5.962 9.261 1.00 97.69 273 PHE A O 1
ATOM 2072 N N . PHE A 1 274 ? 4.643 4.959 9.941 1.00 97.88 274 PHE A N 1
ATOM 2073 C CA . PHE A 1 274 ? 5.497 5.421 8.858 1.00 97.88 274 PHE A CA 1
ATOM 2074 C C . PHE A 1 274 ? 5.968 4.211 8.073 1.00 97.88 274 PHE A C 1
ATOM 2076 O O . PHE A 1 274 ? 6.543 3.289 8.651 1.00 97.88 274 PHE A O 1
ATOM 2083 N N . LEU A 1 275 ? 5.736 4.220 6.768 1.00 98.25 275 LEU A N 1
ATOM 2084 C CA . LEU A 1 275 ? 6.161 3.164 5.866 1.00 98.25 275 LEU A CA 1
ATOM 2085 C C . LEU A 1 275 ? 7.090 3.753 4.811 1.00 98.25 275 LEU A C 1
ATOM 2087 O O . LEU A 1 275 ? 6.723 4.679 4.086 1.00 98.25 275 LEU A O 1
ATOM 2091 N N . THR A 1 276 ? 8.288 3.197 4.719 1.00 98.38 276 THR A N 1
ATOM 2092 C CA . THR A 1 276 ? 9.280 3.529 3.698 1.00 98.38 276 THR A CA 1
ATOM 2093 C C . THR A 1 276 ? 9.726 2.254 3.007 1.00 98.38 276 THR A C 1
ATOM 2095 O O . THR A 1 276 ? 9.592 1.153 3.541 1.00 98.38 276 THR A O 1
ATOM 2098 N N . GLY A 1 277 ? 10.264 2.381 1.801 1.00 98.12 277 GLY A N 1
ATOM 2099 C CA . GLY A 1 277 ? 10.880 1.242 1.145 1.00 98.12 277 GLY A CA 1
ATOM 2100 C C . GLY A 1 277 ? 11.856 1.649 0.065 1.00 98.12 277 GLY A C 1
ATOM 2101 O O . GLY A 1 277 ? 11.826 2.769 -0.452 1.00 98.12 277 GLY A O 1
ATOM 2102 N N . MET A 1 278 ? 12.746 0.724 -0.255 1.00 98.38 278 MET A N 1
ATOM 2103 C CA . MET A 1 278 ? 13.818 0.930 -1.216 1.00 98.38 278 MET A CA 1
ATOM 2104 C C . MET A 1 278 ? 14.263 -0.398 -1.821 1.00 98.38 278 MET A C 1
ATOM 2106 O O . MET A 1 278 ? 13.963 -1.468 -1.298 1.00 98.38 278 MET A O 1
ATOM 2110 N N . SER A 1 279 ? 14.962 -0.354 -2.945 1.00 98.06 279 SER A N 1
ATOM 2111 C CA . SER A 1 279 ? 15.624 -1.525 -3.513 1.00 98.06 279 SER A CA 1
ATOM 2112 C C . SER A 1 279 ? 16.750 -2.009 -2.590 1.00 98.06 279 SER A C 1
ATOM 2114 O O . SER A 1 279 ? 17.352 -1.219 -1.865 1.00 98.06 279 SER A O 1
ATOM 2116 N N . GLN A 1 280 ? 17.058 -3.310 -2.599 1.00 96.62 280 GLN A N 1
ATOM 2117 C CA . GLN A 1 280 ? 18.107 -3.870 -1.728 1.00 96.62 280 GLN A CA 1
ATOM 2118 C C . GLN A 1 280 ? 19.522 -3.356 -2.038 1.00 96.62 280 GLN A C 1
ATOM 2120 O O . GLN A 1 280 ? 20.382 -3.372 -1.163 1.00 96.62 280 GLN A O 1
ATOM 2125 N N . ASP A 1 281 ? 19.765 -2.882 -3.259 1.00 94.56 281 ASP A N 1
ATOM 2126 C CA . ASP A 1 281 ? 20.999 -2.181 -3.642 1.00 94.56 281 ASP A CA 1
ATOM 2127 C C . ASP A 1 281 ? 21.003 -0.696 -3.218 1.00 94.56 281 ASP A C 1
ATOM 2129 O O . ASP A 1 281 ? 21.935 0.039 -3.534 1.00 94.56 281 ASP A O 1
ATOM 2133 N N . ALA A 1 282 ? 19.943 -0.251 -2.534 1.00 92.94 282 ALA A N 1
ATOM 2134 C CA . ALA A 1 282 ? 19.682 1.111 -2.088 1.00 92.94 282 ALA A CA 1
ATOM 2135 C C . ALA A 1 282 ? 19.668 2.184 -3.196 1.00 92.94 282 ALA A C 1
ATOM 2137 O O . ALA A 1 282 ? 19.711 3.379 -2.900 1.00 92.94 282 ALA A O 1
ATOM 2138 N N . SER A 1 283 ? 19.578 1.787 -4.468 1.00 93.31 283 SER A N 1
ATOM 2139 C CA . SER A 1 283 ? 19.625 2.713 -5.606 1.00 93.31 283 SER A CA 1
ATOM 2140 C C . SER A 1 283 ? 18.301 3.437 -5.858 1.00 93.31 283 SER A C 1
ATOM 2142 O O . SER A 1 283 ? 18.274 4.518 -6.449 1.00 93.31 283 SER A O 1
ATOM 2144 N N . THR A 1 284 ? 17.188 2.839 -5.430 1.00 95.81 284 THR A N 1
ATOM 2145 C CA . THR A 1 284 ? 15.848 3.236 -5.850 1.00 95.81 284 THR A CA 1
ATOM 2146 C C . THR A 1 284 ? 14.877 3.226 -4.679 1.00 95.81 284 THR A C 1
ATOM 2148 O O . THR A 1 284 ? 14.644 2.192 -4.063 1.00 95.81 284 THR A O 1
ATOM 2151 N N . LEU A 1 285 ? 14.251 4.370 -4.405 1.00 97.69 285 LEU A N 1
ATOM 2152 C CA . LEU A 1 285 ? 13.164 4.463 -3.431 1.00 97.69 285 LEU A CA 1
ATOM 2153 C C . LEU A 1 285 ? 11.847 3.952 -4.024 1.00 97.69 285 LEU A C 1
ATOM 2155 O O . LEU A 1 285 ? 11.552 4.187 -5.201 1.00 97.69 285 LEU A O 1
ATOM 2159 N N . LEU A 1 286 ? 11.041 3.309 -3.183 1.00 97.94 286 LEU A N 1
ATOM 2160 C CA . LEU A 1 286 ? 9.630 3.083 -3.467 1.00 97.94 286 LEU A CA 1
ATOM 2161 C C . LEU A 1 286 ? 8.861 4.394 -3.316 1.00 97.94 286 LEU A C 1
ATOM 2163 O O . LEU A 1 286 ? 9.200 5.241 -2.488 1.00 97.94 286 LEU A O 1
ATOM 2167 N N . TRP A 1 287 ? 7.805 4.536 -4.107 1.00 97.88 287 TRP A N 1
ATOM 2168 C CA . TRP A 1 287 ? 6.853 5.632 -3.960 1.00 97.88 287 TRP A CA 1
ATOM 2169 C C . TRP A 1 287 ? 5.492 5.077 -3.577 1.00 97.88 287 TRP A C 1
ATOM 2171 O O . TRP A 1 287 ? 5.136 3.971 -3.965 1.00 97.88 287 TRP A O 1
ATOM 2181 N N . PHE A 1 288 ? 4.713 5.858 -2.852 1.00 97.12 288 PHE A N 1
ATOM 2182 C CA . PHE A 1 288 ? 3.378 5.510 -2.400 1.00 97.12 288 PHE A CA 1
ATOM 2183 C C . PHE A 1 288 ? 2.415 6.606 -2.836 1.00 97.12 288 PHE A C 1
ATOM 2185 O O . PHE A 1 288 ? 2.753 7.792 -2.756 1.00 97.12 288 PHE A O 1
ATOM 2192 N N . ASP A 1 289 ? 1.220 6.225 -3.281 1.00 93.88 289 ASP A N 1
ATOM 2193 C CA . ASP A 1 289 ? 0.114 7.179 -3.283 1.00 93.88 289 ASP A CA 1
ATOM 2194 C C . ASP A 1 289 ? -0.259 7.480 -1.840 1.00 93.88 289 ASP A C 1
ATOM 2196 O O . ASP A 1 289 ? -0.406 6.574 -1.012 1.00 93.88 289 ASP A O 1
ATOM 2200 N N . ASN A 1 290 ? -0.401 8.765 -1.540 1.00 82.19 290 ASN A N 1
ATOM 2201 C CA . ASN A 1 290 ? -0.899 9.160 -0.245 1.00 82.19 290 ASN A CA 1
ATOM 2202 C C . ASN A 1 290 ? -2.363 8.724 -0.099 1.00 82.19 290 ASN A C 1
ATOM 2204 O O . ASN A 1 290 ? -3.152 8.773 -1.041 1.00 82.19 290 ASN A O 1
ATOM 2208 N N . LEU A 1 291 ? -2.719 8.313 1.112 1.00 82.50 291 LEU A N 1
ATOM 2209 C CA . LEU A 1 291 ? -4.089 7.990 1.485 1.00 82.50 291 LEU A CA 1
ATOM 2210 C C . LEU A 1 291 ? -5.006 9.222 1.453 1.00 82.50 291 LEU A C 1
ATOM 2212 O O . LEU A 1 291 ? -6.214 9.081 1.282 1.00 82.50 291 LEU A O 1
ATOM 2216 N N . ALA A 1 292 ? -4.440 10.423 1.596 1.00 80.81 292 ALA A N 1
ATOM 2217 C CA . ALA A 1 292 ? -5.150 11.676 1.392 1.00 80.81 292 ALA A CA 1
ATOM 2218 C C . ALA A 1 292 ? -5.091 12.105 -0.096 1.00 80.81 292 ALA A C 1
ATOM 2220 O O . ALA A 1 292 ? -3.992 12.263 -0.640 1.00 80.81 292 ALA A O 1
ATOM 2221 N N . PRO A 1 293 ? -6.241 12.364 -0.755 1.00 67.69 293 PRO A N 1
ATOM 2222 C CA . PRO A 1 293 ? -6.308 12.576 -2.207 1.00 67.69 293 PRO A CA 1
ATOM 2223 C C . PRO A 1 293 ? -5.473 13.755 -2.734 1.00 67.69 293 PRO A C 1
ATOM 2225 O O . PRO A 1 293 ? -5.092 13.767 -3.900 1.00 67.69 293 PRO A O 1
ATOM 2228 N N . ALA A 1 294 ? -5.176 14.748 -1.893 1.00 71.44 294 ALA A N 1
ATOM 2229 C CA . ALA A 1 294 ? -4.500 15.980 -2.305 1.00 71.44 294 ALA A CA 1
ATOM 2230 C C . ALA A 1 294 ? -2.965 15.940 -2.181 1.00 71.44 294 ALA A C 1
ATOM 2232 O O . ALA A 1 294 ? -2.291 16.893 -2.563 1.00 71.44 294 ALA A O 1
ATOM 2233 N N . SER A 1 295 ? -2.389 14.881 -1.614 1.00 74.75 295 SER A N 1
ATOM 2234 C CA . SER A 1 295 ? -1.011 14.939 -1.104 1.00 74.75 295 SER A CA 1
ATOM 2235 C C . SER A 1 295 ? 0.055 14.394 -2.061 1.00 74.75 295 SER A C 1
ATOM 2237 O O . SER A 1 295 ? 1.232 14.355 -1.706 1.00 74.75 295 SER A O 1
ATOM 2239 N N . GLY A 1 296 ? -0.336 13.988 -3.271 1.00 89.12 296 GLY A N 1
ATOM 2240 C CA . GLY A 1 296 ? 0.584 13.479 -4.287 1.00 89.12 296 GLY A CA 1
ATOM 2241 C C . GLY A 1 296 ? 1.281 12.167 -3.903 1.00 89.12 296 GLY A C 1
ATOM 2242 O O . GLY A 1 296 ? 0.903 11.477 -2.954 1.00 89.12 296 GLY A O 1
ATOM 2243 N N . LYS A 1 297 ? 2.304 11.806 -4.684 1.00 94.38 297 LYS A N 1
ATOM 2244 C CA . LYS A 1 297 ? 3.136 10.616 -4.460 1.00 94.38 297 LYS A CA 1
ATOM 2245 C C . LYS A 1 297 ? 4.310 10.957 -3.554 1.00 94.38 297 LYS A C 1
ATOM 2247 O O . LYS A 1 297 ? 5.003 11.946 -3.780 1.00 94.38 297 LYS A O 1
ATOM 2252 N N . THR A 1 298 ? 4.563 10.112 -2.566 1.00 96.44 298 THR A N 1
ATOM 2253 C CA . THR A 1 298 ? 5.581 10.324 -1.527 1.00 96.44 298 THR A CA 1
ATOM 2254 C C . THR A 1 298 ? 6.446 9.073 -1.355 1.00 96.44 298 THR A C 1
ATOM 2256 O O . THR A 1 298 ? 5.997 7.966 -1.622 1.00 96.44 298 THR A O 1
ATOM 2259 N N . ASN A 1 299 ? 7.700 9.232 -0.931 1.00 96.81 299 ASN A N 1
ATOM 2260 C CA . ASN A 1 299 ? 8.598 8.116 -0.597 1.00 96.81 299 ASN A CA 1
ATOM 2261 C C . ASN A 1 299 ? 8.389 7.576 0.834 1.00 96.81 299 ASN A C 1
ATOM 2263 O O . ASN A 1 299 ? 8.953 6.547 1.202 1.00 96.81 299 ASN A O 1
ATOM 2267 N N . THR A 1 300 ? 7.583 8.278 1.632 1.00 96.88 300 THR A N 1
ATOM 2268 C CA . THR A 1 300 ? 7.204 7.916 2.996 1.00 96.88 300 THR A CA 1
ATOM 2269 C C . THR A 1 300 ? 5.695 8.011 3.116 1.00 96.88 300 THR A C 1
ATOM 2271 O O . THR A 1 300 ? 5.106 9.091 3.014 1.00 96.88 300 THR A O 1
ATOM 2274 N N . LEU A 1 301 ? 5.052 6.878 3.336 1.00 96.75 301 LEU A N 1
ATOM 2275 C CA . LEU A 1 301 ? 3.632 6.845 3.613 1.00 96.75 301 LEU A CA 1
ATOM 2276 C C . LEU A 1 301 ? 3.405 7.031 5.111 1.00 96.75 301 LEU A C 1
ATOM 2278 O O . LEU A 1 301 ? 3.990 6.319 5.927 1.00 96.75 301 LEU A O 1
ATOM 2282 N N . VAL A 1 302 ? 2.534 7.976 5.451 1.00 96.06 302 VAL A N 1
ATOM 2283 C CA . VAL A 1 302 ? 2.090 8.216 6.822 1.00 96.06 302 VAL A CA 1
ATOM 2284 C C . VAL A 1 302 ? 0.639 7.772 6.929 1.00 96.06 302 VAL A C 1
ATOM 2286 O O . VAL A 1 302 ? -0.216 8.269 6.197 1.00 96.06 302 VAL A O 1
ATOM 2289 N N . LEU A 1 303 ? 0.368 6.833 7.828 1.00 96.19 303 LEU A N 1
ATOM 2290 C CA . LEU A 1 303 ? -0.981 6.390 8.159 1.00 96.19 303 LEU A CA 1
ATOM 2291 C C . LEU A 1 303 ? -1.241 6.699 9.627 1.00 96.19 303 LEU A C 1
ATOM 2293 O O . LEU A 1 303 ? -0.647 6.078 10.501 1.00 96.19 303 LEU A O 1
ATOM 2297 N N . ASP A 1 304 ? -2.155 7.623 9.891 1.00 95.75 304 ASP A N 1
ATOM 2298 C CA . ASP A 1 304 ? -2.711 7.832 11.223 1.00 95.75 304 ASP A CA 1
ATOM 2299 C C . ASP A 1 304 ? -4.147 7.283 11.248 1.00 95.75 304 ASP A C 1
ATOM 2301 O O . ASP A 1 304 ? -5.037 7.894 10.648 1.00 95.75 304 ASP A O 1
ATOM 2305 N N . PRO A 1 305 ? -4.394 6.132 11.906 1.00 94.50 305 PRO A N 1
ATOM 2306 C CA . PRO A 1 305 ? -5.727 5.535 11.993 1.00 94.50 305 PRO A CA 1
ATOM 2307 C C . PRO A 1 305 ? -6.771 6.430 12.669 1.00 94.50 305 PRO A C 1
ATOM 2309 O O . PRO A 1 305 ? -7.967 6.210 12.482 1.00 94.50 305 PRO A O 1
ATOM 2312 N N . ASN A 1 306 ? -6.336 7.411 13.466 1.00 93.25 306 ASN A N 1
ATOM 2313 C CA . ASN A 1 306 ? -7.216 8.322 14.195 1.00 93.25 306 ASN A CA 1
ATOM 2314 C C . ASN A 1 306 ? -7.524 9.597 13.394 1.00 93.25 306 ASN A C 1
ATOM 2316 O O . ASN A 1 306 ? -8.340 10.415 13.824 1.00 93.25 306 ASN A O 1
ATOM 2320 N N . TYR A 1 307 ? -6.907 9.775 12.222 1.00 90.88 307 TYR A N 1
ATOM 2321 C CA . TYR A 1 307 ? -7.135 10.9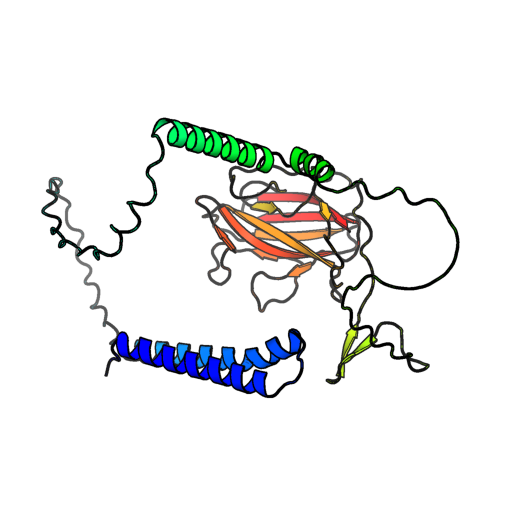36 11.375 1.00 90.88 307 TYR A CA 1
ATOM 2322 C C . TYR A 1 307 ? -8.415 10.771 10.542 1.00 90.88 307 TYR A C 1
ATOM 2324 O O . TYR A 1 307 ? -8.499 9.946 9.633 1.00 90.88 307 TYR A O 1
ATOM 2332 N N . THR A 1 308 ? -9.428 11.590 10.838 1.00 78.50 308 THR A N 1
ATOM 2333 C CA . THR A 1 308 ? -10.805 11.455 10.318 1.00 78.50 308 THR A CA 1
ATOM 2334 C C . THR A 1 308 ? -10.930 11.567 8.799 1.00 78.50 308 THR A C 1
ATOM 2336 O O . THR A 1 308 ? -11.875 11.026 8.218 1.00 78.50 308 THR A O 1
ATOM 2339 N N . SER A 1 309 ? -9.978 12.232 8.145 1.00 86.69 309 SER A N 1
ATOM 2340 C CA . SER A 1 309 ? -9.964 12.412 6.691 1.00 86.69 309 SER A CA 1
ATOM 2341 C C . SER A 1 309 ? -9.656 11.125 5.920 1.00 86.69 309 SER A C 1
ATOM 2343 O O . SER A 1 309 ? -9.885 11.084 4.714 1.00 86.69 309 SER A O 1
ATOM 2345 N N . ILE A 1 310 ? -9.138 10.078 6.577 1.00 87.44 310 ILE A N 1
ATOM 2346 C CA . ILE A 1 310 ? -8.757 8.822 5.924 1.00 87.44 310 ILE A CA 1
ATOM 2347 C C . ILE A 1 310 ? -9.636 7.683 6.449 1.00 87.44 310 ILE A C 1
ATOM 2349 O O . ILE A 1 310 ? -9.357 7.060 7.471 1.00 87.44 310 ILE A O 1
ATOM 2353 N N . GLN A 1 311 ? -10.693 7.362 5.710 1.00 92.62 311 GLN A N 1
ATOM 2354 C CA . GLN A 1 311 ? -11.601 6.279 6.084 1.00 92.62 311 GLN A CA 1
ATOM 2355 C C . GLN A 1 311 ? -11.034 4.904 5.685 1.00 92.62 311 GLN A C 1
ATOM 2357 O O . GLN A 1 311 ? -10.517 4.754 4.573 1.00 92.62 311 GLN A O 1
ATOM 2362 N N . PRO A 1 312 ? -11.123 3.882 6.556 1.00 95.31 312 PRO A N 1
ATOM 2363 C CA . PRO A 1 312 ? -10.715 2.529 6.204 1.00 95.31 312 PRO A CA 1
ATOM 2364 C C . PRO A 1 312 ? -11.660 1.939 5.153 1.00 95.31 312 PRO A C 1
ATOM 2366 O O . PRO A 1 312 ? -12.879 2.049 5.262 1.00 95.31 312 PRO A O 1
ATOM 2369 N N . GLN A 1 313 ? -11.106 1.239 4.162 1.00 94.50 313 GLN A N 1
ATOM 2370 C CA . GLN A 1 313 ? -11.894 0.526 3.152 1.00 94.50 313 GLN A CA 1
ATOM 2371 C C . GLN A 1 313 ? -12.592 -0.705 3.746 1.00 94.50 313 GLN A C 1
ATOM 2373 O O . GLN A 1 313 ? -13.680 -1.086 3.314 1.00 94.50 313 GLN A O 1
ATOM 2378 N N . LYS A 1 314 ? -11.955 -1.358 4.722 1.00 93.56 314 LYS A N 1
ATOM 2379 C CA . LYS A 1 314 ? -12.500 -2.527 5.417 1.00 93.56 314 LYS A CA 1
ATOM 2380 C C . LYS A 1 314 ? -12.213 -2.419 6.907 1.00 93.56 314 LYS A C 1
ATOM 2382 O O . LYS A 1 314 ? -11.162 -1.931 7.306 1.00 93.56 314 LYS A O 1
ATOM 2387 N N . SER A 1 315 ? -13.153 -2.863 7.730 1.00 94.75 315 SER A N 1
ATOM 2388 C CA . SER A 1 315 ? -13.089 -2.735 9.185 1.00 94.75 315 SER A CA 1
ATOM 2389 C C . SER A 1 315 ? -13.822 -3.917 9.811 1.00 94.75 315 SER A C 1
ATOM 2391 O O . SER A 1 315 ? -14.953 -4.201 9.419 1.00 94.75 315 SER A O 1
ATOM 2393 N N . ASP A 1 316 ? -13.187 -4.619 10.746 1.00 92.94 316 ASP A N 1
ATOM 2394 C CA . ASP A 1 316 ? -13.817 -5.660 11.570 1.00 92.94 316 ASP A CA 1
ATOM 2395 C C . ASP A 1 316 ? -13.720 -5.306 13.063 1.00 92.94 316 ASP A C 1
ATOM 2397 O O . ASP A 1 316 ? -13.498 -4.149 13.403 1.00 92.94 316 ASP A O 1
ATOM 2401 N N . GLN A 1 317 ? -13.956 -6.233 13.991 1.00 92.56 317 GLN A N 1
ATOM 2402 C CA . GLN A 1 317 ? -13.924 -5.906 15.424 1.00 92.56 317 GLN A CA 1
ATOM 2403 C C . GLN A 1 317 ? -12.533 -5.505 15.941 1.00 92.56 317 GLN A C 1
ATOM 2405 O O . GLN A 1 317 ? -12.453 -4.748 16.905 1.00 92.56 317 GLN A O 1
ATOM 2410 N N . GLN A 1 318 ? -11.453 -5.967 15.309 1.00 94.69 318 GLN A N 1
ATOM 2411 C CA . GLN A 1 318 ? -10.083 -5.805 15.806 1.00 94.69 318 GLN A CA 1
ATOM 2412 C C . GLN A 1 318 ? -9.178 -5.018 14.859 1.00 94.69 318 GLN A C 1
ATOM 2414 O O . GLN A 1 318 ? -8.198 -4.435 15.314 1.00 94.69 318 GLN A O 1
ATOM 2419 N N . TRP A 1 319 ? -9.503 -4.959 13.571 1.00 96.12 319 TRP A N 1
ATOM 2420 C CA . TRP A 1 319 ? -8.627 -4.445 12.527 1.00 96.12 319 TRP A CA 1
ATOM 2421 C C . TRP A 1 319 ? -9.351 -3.468 11.602 1.00 96.12 319 TRP A C 1
ATOM 2423 O O . TRP A 1 319 ? -10.559 -3.546 11.362 1.00 96.12 319 TRP A O 1
ATOM 2433 N N . GLN A 1 320 ? -8.580 -2.537 11.059 1.00 96.44 320 GLN A N 1
ATOM 2434 C CA . GLN A 1 320 ? -8.964 -1.609 10.002 1.00 96.44 320 GLN A CA 1
ATOM 2435 C C . GLN A 1 320 ? -7.971 -1.737 8.856 1.00 96.44 320 GLN A C 1
ATOM 2437 O O . GLN A 1 320 ? -6.798 -2.031 9.084 1.00 96.44 320 GLN A O 1
ATOM 2442 N N . ALA A 1 321 ? -8.432 -1.525 7.628 1.00 96.56 321 ALA A N 1
ATOM 2443 C CA . ALA A 1 321 ? -7.600 -1.693 6.455 1.00 96.56 321 ALA A CA 1
ATOM 2444 C C . ALA A 1 321 ? -7.761 -0.580 5.425 1.00 96.56 321 ALA A C 1
ATOM 2446 O O . ALA A 1 321 ? -8.877 -0.163 5.106 1.00 96.56 321 ALA A O 1
ATOM 2447 N N . TRP A 1 322 ? -6.630 -0.173 4.855 1.00 97.00 322 TRP A N 1
ATOM 2448 C CA . TRP A 1 322 ? -6.524 0.859 3.831 1.00 97.00 322 TRP A CA 1
ATOM 2449 C C . TRP A 1 322 ? -5.771 0.308 2.630 1.00 97.00 322 TRP A C 1
ATOM 2451 O O . TRP A 1 322 ? -4.690 -0.271 2.764 1.00 97.00 322 TRP A O 1
ATOM 2461 N N . LYS A 1 323 ? -6.343 0.497 1.445 1.00 95.88 323 LYS A N 1
ATOM 2462 C CA . LYS A 1 323 ? -5.693 0.146 0.188 1.00 95.88 323 LYS A CA 1
ATOM 2463 C C . LYS A 1 323 ? -4.736 1.261 -0.208 1.00 95.88 323 LYS A C 1
ATOM 2465 O O . LYS A 1 323 ? -5.113 2.427 -0.220 1.00 95.88 323 LYS A O 1
ATOM 2470 N N . VAL A 1 324 ? -3.507 0.882 -0.529 1.00 96.06 324 VAL A N 1
ATOM 2471 C CA . VAL A 1 324 ? -2.423 1.796 -0.889 1.00 96.06 324 VAL A CA 1
ATOM 2472 C C . VAL A 1 324 ? -1.818 1.330 -2.201 1.00 96.06 324 VAL A C 1
ATOM 2474 O O . VAL A 1 324 ? -1.587 0.135 -2.398 1.00 96.06 324 VAL A O 1
ATOM 2477 N N . THR A 1 325 ? -1.521 2.279 -3.081 1.00 95.69 325 THR A N 1
ATOM 2478 C CA . THR A 1 325 ? -0.726 2.013 -4.279 1.00 95.69 325 THR A CA 1
ATOM 2479 C C . THR A 1 325 ? 0.747 2.236 -3.963 1.00 95.69 325 THR A C 1
ATOM 2481 O O . THR A 1 325 ? 1.124 3.323 -3.528 1.00 95.69 325 THR A O 1
ATOM 2484 N N . VAL A 1 326 ? 1.583 1.228 -4.198 1.00 97.12 326 VAL A N 1
ATOM 2485 C CA . VAL A 1 326 ? 3.046 1.334 -4.179 1.00 97.12 326 VAL A CA 1
ATOM 2486 C C . VAL A 1 326 ? 3.575 1.295 -5.608 1.00 97.12 326 VAL A C 1
ATOM 2488 O O . VAL A 1 326 ? 3.111 0.512 -6.433 1.00 97.12 326 VAL A O 1
ATOM 2491 N N . TYR A 1 327 ? 4.543 2.147 -5.912 1.00 96.94 327 TYR A N 1
ATOM 2492 C CA . TYR A 1 327 ? 5.175 2.252 -7.215 1.00 96.94 327 TYR A CA 1
ATOM 2493 C C . TYR A 1 327 ? 6.598 1.726 -7.153 1.00 96.94 327 TYR A C 1
ATOM 2495 O O . TYR A 1 327 ? 7.404 2.133 -6.311 1.00 96.94 327 TYR A O 1
ATOM 2503 N N . VAL A 1 328 ? 6.898 0.836 -8.088 1.00 96.56 328 VAL A N 1
ATOM 2504 C CA . VAL A 1 328 ? 8.176 0.145 -8.204 1.00 96.56 328 VAL A CA 1
ATOM 2505 C C . VAL A 1 328 ? 8.793 0.518 -9.547 1.00 96.56 328 VAL A C 1
ATOM 2507 O O . VAL A 1 328 ? 8.148 0.359 -10.578 1.00 96.56 328 VAL A O 1
ATOM 2510 N N . ARG A 1 329 ? 10.036 1.013 -9.577 1.00 95.31 329 ARG A N 1
ATOM 2511 C CA . ARG A 1 329 ? 10.677 1.487 -10.824 1.00 95.31 329 ARG A CA 1
ATOM 2512 C C . ARG A 1 329 ? 11.342 0.411 -11.674 1.00 95.31 329 ARG A C 1
ATOM 2514 O O . ARG A 1 329 ? 11.785 0.745 -12.768 1.00 95.31 329 ARG A O 1
ATOM 2521 N N . SER A 1 330 ? 11.472 -0.818 -11.196 1.00 95.25 330 SER A N 1
ATOM 2522 C CA . SER A 1 330 ? 12.046 -1.945 -11.943 1.00 95.25 330 SER A CA 1
ATOM 2523 C C . SER A 1 330 ? 11.744 -3.264 -11.234 1.00 95.25 330 SER A C 1
ATOM 2525 O O . SER A 1 330 ? 11.472 -3.285 -10.036 1.00 95.25 330 SER A O 1
ATOM 2527 N N . ALA A 1 331 ? 11.792 -4.385 -11.948 1.00 96.62 331 ALA A N 1
ATOM 2528 C CA . ALA A 1 331 ? 11.685 -5.681 -11.290 1.00 96.62 331 ALA A CA 1
ATOM 2529 C C . ALA A 1 331 ? 12.923 -5.911 -10.416 1.00 96.62 331 ALA A C 1
ATOM 2531 O O . ALA A 1 331 ? 14.033 -5.549 -10.815 1.00 96.62 331 ALA A O 1
ATOM 2532 N N . GLY A 1 332 ? 12.752 -6.485 -9.227 1.00 97.50 332 GLY A N 1
ATOM 2533 C CA . GLY A 1 332 ? 13.862 -6.616 -8.289 1.00 97.50 332 GLY A CA 1
ATOM 2534 C C . GLY A 1 332 ? 13.463 -7.021 -6.877 1.00 97.50 332 GLY A C 1
ATOM 2535 O O . GLY A 1 332 ? 12.316 -7.379 -6.609 1.00 97.50 332 GLY A O 1
ATOM 2536 N N . CYS A 1 333 ? 14.447 -6.958 -5.983 1.00 98.31 333 CYS A N 1
ATOM 2537 C CA . CYS A 1 333 ? 14.291 -7.197 -4.554 1.00 98.31 333 CYS A CA 1
ATOM 2538 C C . CYS A 1 333 ? 14.247 -5.867 -3.805 1.00 98.31 333 CYS A C 1
ATOM 2540 O O . CYS A 1 333 ? 15.108 -5.006 -4.001 1.00 98.31 333 CYS A O 1
ATOM 2542 N N . TYR A 1 334 ? 13.268 -5.728 -2.922 1.00 98.44 334 TYR A N 1
ATOM 2543 C CA . TYR A 1 334 ? 12.981 -4.497 -2.201 1.00 98.44 334 TYR A CA 1
ATOM 2544 C C . TYR A 1 334 ? 12.885 -4.766 -0.705 1.00 98.44 334 TYR A C 1
ATOM 2546 O O . TYR A 1 334 ? 12.419 -5.826 -0.286 1.00 98.44 334 TYR A O 1
ATOM 2554 N N . SER A 1 335 ? 13.325 -3.801 0.095 1.00 98.25 335 SER A N 1
ATOM 2555 C CA . SER A 1 335 ? 13.054 -3.732 1.522 1.00 98.25 335 SER A CA 1
ATOM 2556 C C . SER A 1 335 ? 11.910 -2.760 1.795 1.00 98.25 335 SER A C 1
ATOM 2558 O O . SER A 1 335 ? 11.745 -1.735 1.127 1.00 98.25 335 SER A O 1
ATOM 2560 N N . LEU A 1 336 ? 11.107 -3.109 2.789 1.00 98.44 336 LEU A N 1
ATOM 2561 C CA . LEU A 1 336 ? 10.012 -2.312 3.303 1.00 98.44 336 LEU A CA 1
ATOM 2562 C C . LEU A 1 336 ? 10.174 -2.214 4.816 1.00 98.44 336 LEU A C 1
ATOM 2564 O O . LEU A 1 336 ? 10.260 -3.239 5.495 1.00 98.44 336 LEU A O 1
ATOM 2568 N N . THR A 1 337 ? 10.204 -0.991 5.322 1.00 98.56 337 THR A N 1
ATOM 2569 C CA . THR A 1 337 ? 10.397 -0.696 6.738 1.00 98.56 337 THR A CA 1
ATOM 2570 C C . THR A 1 337 ? 9.169 0.024 7.254 1.00 98.56 337 THR A C 1
ATOM 2572 O O . THR A 1 337 ? 8.756 1.046 6.701 1.00 98.56 337 THR A O 1
ATOM 2575 N N . ALA A 1 338 ? 8.596 -0.501 8.331 1.00 98.56 338 ALA A N 1
ATOM 2576 C CA . ALA A 1 338 ? 7.486 0.121 9.028 1.00 98.56 338 ALA A CA 1
ATOM 2577 C C . ALA A 1 338 ? 7.901 0.519 10.444 1.00 98.56 338 ALA A C 1
ATOM 2579 O O . ALA A 1 338 ? 8.431 -0.304 11.190 1.00 98.56 338 ALA A O 1
ATOM 2580 N N . ASN A 1 339 ? 7.608 1.761 10.823 1.00 98.56 339 ASN A N 1
ATOM 2581 C CA . ASN A 1 339 ? 7.934 2.337 12.125 1.00 98.56 339 ASN A CA 1
ATOM 2582 C C . ASN A 1 339 ? 6.690 2.946 12.776 1.00 98.56 339 ASN A C 1
ATOM 2584 O O . ASN A 1 339 ? 5.858 3.549 12.097 1.00 98.56 339 ASN A O 1
ATOM 2588 N N . TRP A 1 340 ? 6.581 2.827 14.096 1.00 98.19 340 TRP A N 1
ATOM 2589 C CA . TRP A 1 340 ? 5.520 3.432 14.902 1.00 98.19 340 TRP A CA 1
ATOM 2590 C C . TRP A 1 340 ? 5.993 3.645 16.349 1.00 98.19 340 TRP A C 1
ATOM 2592 O O . TRP A 1 340 ? 7.029 3.109 16.755 1.00 98.19 340 TRP A O 1
ATOM 2602 N N . PRO A 1 341 ? 5.246 4.397 17.175 1.00 97.69 341 PRO A N 1
ATOM 2603 C CA . PRO A 1 341 ? 5.573 4.538 18.589 1.00 97.69 341 PRO A CA 1
ATOM 2604 C C . PRO A 1 341 ? 5.624 3.182 19.312 1.00 97.69 341 PRO A C 1
ATOM 2606 O O . PRO A 1 341 ? 4.605 2.519 19.494 1.00 97.69 341 PRO A O 1
ATOM 2609 N N . GLY A 1 342 ? 6.821 2.771 19.733 1.00 97.31 342 GLY A N 1
ATOM 2610 C CA . GLY A 1 342 ? 7.045 1.528 20.477 1.00 97.31 342 GLY A CA 1
ATOM 2611 C C . GLY A 1 342 ? 7.431 0.311 19.632 1.00 97.31 342 GLY A C 1
ATOM 2612 O O . GLY A 1 342 ? 7.610 -0.769 20.193 1.00 97.31 342 GLY A O 1
ATOM 2613 N N . GLY A 1 343 ? 7.598 0.442 18.312 1.00 97.75 343 GLY A N 1
ATOM 2614 C CA . GLY A 1 343 ? 8.043 -0.687 17.502 1.00 97.75 343 GLY A CA 1
ATOM 2615 C C . GLY A 1 343 ? 8.393 -0.362 16.055 1.00 97.75 343 GLY A C 1
ATOM 2616 O O . GLY A 1 343 ? 8.049 0.680 15.509 1.00 97.75 343 GLY A O 1
ATOM 2617 N N . GLN A 1 344 ? 9.090 -1.314 15.441 1.00 98.31 344 GLN A N 1
ATOM 2618 C CA . GLN A 1 344 ? 9.416 -1.307 14.020 1.00 98.31 344 GLN A CA 1
ATOM 2619 C C . GLN A 1 344 ? 9.557 -2.730 13.488 1.00 98.31 344 GLN A C 1
ATOM 2621 O O . GLN A 1 344 ? 9.856 -3.650 14.262 1.00 98.31 344 GLN A O 1
ATOM 2626 N N . TRP A 1 345 ? 9.401 -2.919 12.184 1.00 98.19 345 TRP A N 1
ATOM 2627 C CA . TRP A 1 345 ? 9.879 -4.111 11.484 1.00 98.19 345 TRP A CA 1
ATOM 2628 C C . TRP A 1 345 ? 10.409 -3.772 10.098 1.00 98.19 345 TRP A C 1
ATOM 2630 O O . TRP A 1 345 ? 10.009 -2.785 9.484 1.00 98.19 345 TRP A O 1
ATOM 2640 N N . ASP A 1 346 ? 11.256 -4.672 9.609 1.00 98.12 346 ASP A N 1
ATOM 2641 C CA . ASP A 1 346 ? 11.806 -4.669 8.263 1.00 98.12 346 ASP A CA 1
ATOM 2642 C C . ASP A 1 346 ? 11.415 -5.972 7.570 1.00 98.12 346 ASP A C 1
ATOM 2644 O O . ASP A 1 346 ? 11.461 -7.052 8.169 1.00 98.12 346 ASP A O 1
ATOM 2648 N N . ALA A 1 347 ? 11.016 -5.876 6.310 1.00 98.06 347 ALA A N 1
ATOM 2649 C CA . ALA A 1 347 ? 10.662 -7.023 5.492 1.00 98.06 347 ALA A CA 1
ATOM 2650 C C . ALA A 1 347 ? 11.246 -6.882 4.090 1.00 98.06 347 ALA A C 1
ATOM 2652 O O . ALA A 1 347 ? 11.429 -5.778 3.583 1.00 98.06 347 ALA A O 1
ATOM 2653 N N . VAL A 1 348 ? 11.517 -8.015 3.450 1.00 98.31 348 VAL A N 1
ATOM 2654 C CA . VAL A 1 348 ? 12.023 -8.068 2.078 1.00 98.31 348 VAL A CA 1
ATOM 2655 C C . VAL A 1 348 ? 10.995 -8.753 1.197 1.00 98.31 348 VAL A C 1
ATOM 2657 O O . VAL A 1 348 ? 10.476 -9.814 1.549 1.00 98.31 348 VAL A O 1
ATOM 2660 N N . PHE A 1 349 ? 10.743 -8.182 0.025 1.00 98.31 349 PHE A N 1
ATOM 2661 C CA . PHE A 1 349 ? 9.837 -8.737 -0.971 1.00 98.31 349 PHE A CA 1
ATOM 2662 C C . PHE A 1 349 ? 10.424 -8.634 -2.385 1.00 98.31 349 PHE A C 1
ATOM 2664 O O . PHE A 1 349 ? 11.300 -7.812 -2.660 1.00 98.31 349 PHE A O 1
ATOM 2671 N N . ALA A 1 350 ? 9.943 -9.490 -3.283 1.00 98.25 350 ALA A N 1
ATOM 2672 C CA . ALA A 1 350 ? 10.245 -9.423 -4.711 1.00 98.25 350 ALA A CA 1
ATOM 2673 C C . ALA A 1 350 ? 9.146 -8.645 -5.446 1.00 98.25 350 ALA A C 1
ATOM 2675 O O . ALA A 1 350 ? 7.980 -8.740 -5.071 1.00 98.25 350 ALA A O 1
ATOM 2676 N N . ALA A 1 351 ? 9.480 -7.911 -6.504 1.00 97.69 351 ALA A N 1
ATOM 2677 C CA . ALA A 1 351 ? 8.496 -7.235 -7.351 1.00 97.69 351 ALA A CA 1
ATOM 2678 C C . ALA A 1 351 ? 8.786 -7.462 -8.836 1.00 97.69 351 ALA A C 1
ATOM 2680 O O . ALA A 1 351 ? 9.949 -7.433 -9.244 1.00 97.69 351 ALA A O 1
ATOM 2681 N N . GLY A 1 352 ? 7.738 -7.667 -9.636 1.00 96.25 352 GLY A N 1
ATOM 2682 C CA . GLY A 1 352 ? 7.842 -7.916 -11.075 1.00 96.25 352 GLY A CA 1
ATOM 2683 C C . GLY A 1 352 ? 6.501 -8.244 -11.742 1.00 96.25 352 GLY A C 1
ATOM 2684 O O . GLY A 1 352 ? 5.442 -8.030 -11.144 1.00 96.25 352 GLY A O 1
ATOM 2685 N N . SER A 1 353 ? 6.552 -8.715 -12.991 1.00 93.19 353 SER A N 1
ATOM 2686 C CA . SER A 1 353 ? 5.398 -9.257 -13.731 1.00 93.19 353 SER A CA 1
ATOM 2687 C C . SER A 1 353 ? 5.140 -10.734 -13.471 1.00 93.19 353 SER A C 1
ATOM 2689 O O . SER A 1 353 ? 6.062 -11.432 -12.980 1.00 93.19 353 SER A O 1
#

Radius of gyration: 30.62 Å; chains: 1; bounding box: 76×66×89 Å